Protein AF-A0A7V4AWG5-F1 (afdb_monomer_lite)

Structure (mmCIF, N/CA/C/O backbone):
data_AF-A0A7V4AWG5-F1
#
_entry.id   AF-A0A7V4AWG5-F1
#
loop_
_atom_site.group_PDB
_atom_site.id
_atom_site.type_symbol
_atom_site.label_atom_id
_atom_site.label_alt_id
_atom_site.label_comp_id
_atom_site.label_asym_id
_atom_site.label_entity_id
_atom_site.label_seq_id
_atom_site.pdbx_PDB_ins_code
_atom_site.Cartn_x
_atom_site.Cartn_y
_atom_site.Cartn_z
_atom_site.occupancy
_atom_site.B_iso_or_equiv
_atom_site.auth_seq_id
_atom_site.auth_comp_id
_atom_site.auth_asym_id
_atom_site.auth_atom_id
_atom_site.pdbx_PDB_model_num
ATOM 1 N N . MET A 1 1 ? -69.417 25.326 61.950 1.00 54.97 1 MET A N 1
ATOM 2 C CA . MET A 1 1 ? -68.193 25.391 61.123 1.00 54.97 1 MET A CA 1
ATOM 3 C C . MET A 1 1 ? -67.498 24.051 61.253 1.00 54.97 1 MET A C 1
ATOM 5 O O . MET A 1 1 ? -67.311 23.602 62.373 1.00 54.97 1 MET A O 1
ATOM 9 N N . LYS A 1 2 ? -67.298 23.348 60.137 1.00 57.34 2 LYS A N 1
ATOM 10 C CA . LYS A 1 2 ? -66.882 21.942 60.090 1.00 57.34 2 LYS A CA 1
ATOM 11 C C . LYS A 1 2 ? -65.460 21.931 59.535 1.00 57.34 2 LYS A C 1
ATOM 13 O O . LYS A 1 2 ? -65.282 22.194 58.350 1.00 57.34 2 LYS A O 1
ATOM 18 N N . GLU A 1 3 ? -64.473 21.751 60.404 1.00 62.97 3 GLU A N 1
ATOM 19 C CA . GLU A 1 3 ? -63.071 21.645 60.000 1.00 62.97 3 GLU A CA 1
ATOM 20 C C . GLU A 1 3 ? -62.876 20.328 59.247 1.00 62.97 3 GLU A C 1
ATOM 22 O O . GLU A 1 3 ? -63.249 19.252 59.722 1.00 62.97 3 GLU A O 1
ATOM 27 N N . SER A 1 4 ? -62.375 20.442 58.019 1.00 64.44 4 SER A N 1
ATOM 28 C CA . SER A 1 4 ? -62.071 19.306 57.158 1.00 64.44 4 SER A CA 1
ATOM 29 C C . SER A 1 4 ? -60.690 18.775 57.554 1.00 64.44 4 SER A C 1
ATOM 31 O O . SER A 1 4 ? -59.750 19.568 57.599 1.00 64.44 4 SER A O 1
ATOM 33 N N . PRO A 1 5 ? -60.537 17.480 57.873 1.00 68.06 5 PRO A N 1
ATOM 34 C CA . PRO A 1 5 ? -59.262 16.943 58.321 1.00 68.06 5 PRO A CA 1
ATOM 35 C C . PRO A 1 5 ? -58.276 16.898 57.152 1.00 68.06 5 PRO A C 1
ATOM 37 O O . PRO A 1 5 ? -58.484 16.178 56.171 1.00 68.06 5 PRO A O 1
ATOM 40 N N . ASP A 1 6 ? -57.193 17.665 57.275 1.00 66.88 6 ASP A N 1
ATOM 41 C CA . ASP A 1 6 ? -56.058 17.631 56.362 1.00 66.88 6 ASP A CA 1
ATOM 42 C C . ASP A 1 6 ? -55.451 16.223 56.340 1.00 66.88 6 ASP A C 1
ATOM 44 O O . ASP A 1 6 ? -54.793 15.752 57.270 1.00 66.88 6 ASP A O 1
ATOM 48 N N . SER A 1 7 ? -55.720 15.531 55.234 1.00 69.06 7 SER A N 1
ATOM 49 C CA . SER A 1 7 ? -55.214 14.207 54.894 1.00 69.06 7 SER A CA 1
ATOM 50 C C . SER A 1 7 ? -53.702 14.290 54.667 1.00 69.06 7 SER A C 1
ATOM 52 O O . SER A 1 7 ? -53.225 14.441 53.538 1.00 69.06 7 SER A O 1
ATOM 54 N N . ASN A 1 8 ? -52.947 14.154 55.752 1.00 68.00 8 ASN A N 1
ATOM 55 C CA . ASN A 1 8 ? -51.495 14.053 55.768 1.00 68.00 8 ASN A CA 1
ATOM 56 C C . ASN A 1 8 ? -51.066 12.709 55.145 1.00 68.00 8 ASN A C 1
ATOM 58 O O . ASN A 1 8 ? -50.809 11.722 55.836 1.00 68.00 8 ASN A O 1
ATOM 62 N N . ARG A 1 9 ? -51.068 12.630 53.807 1.00 72.12 9 ARG A N 1
ATOM 63 C CA . ARG A 1 9 ? -50.592 11.442 53.089 1.00 72.12 9 ARG A CA 1
ATOM 64 C C . ARG A 1 9 ? -49.069 11.394 53.194 1.00 72.12 9 ARG A C 1
ATOM 66 O O . ARG A 1 9 ? -48.417 12.361 52.789 1.00 72.12 9 ARG A O 1
ATOM 73 N N . PRO A 1 10 ? -48.479 10.291 53.683 1.00 66.69 10 PRO A N 1
ATOM 74 C CA . PRO A 1 10 ? -47.035 10.138 53.669 1.00 66.69 10 PRO A CA 1
ATOM 75 C C . PRO A 1 10 ? -46.559 10.219 52.217 1.00 66.69 10 PRO A C 1
ATOM 77 O O . PRO A 1 10 ? -46.970 9.430 51.365 1.00 66.69 10 PRO A O 1
ATOM 80 N N . ARG A 1 11 ? -45.716 11.215 51.918 1.00 70.12 11 ARG A N 1
ATOM 81 C CA . ARG A 1 11 ? -45.014 11.306 50.636 1.00 70.12 11 ARG A CA 1
ATOM 82 C C . ARG A 1 11 ? -44.128 10.072 50.542 1.00 70.12 11 ARG A C 1
ATOM 84 O O . ARG A 1 11 ? -43.103 10.009 51.219 1.00 70.12 11 ARG A O 1
ATOM 91 N N . ALA A 1 12 ? -44.547 9.092 49.747 1.00 64.56 12 ALA A N 1
ATOM 92 C CA . ALA A 1 12 ? -43.727 7.948 49.394 1.00 64.56 12 ALA A CA 1
ATOM 93 C C . ALA A 1 12 ? -42.449 8.487 48.741 1.00 64.56 12 ALA A C 1
ATOM 95 O O . ALA A 1 12 ? -42.442 8.896 47.582 1.00 64.56 12 ALA A O 1
ATOM 96 N N . ARG A 1 13 ? -41.377 8.579 49.529 1.00 66.25 13 ARG A N 1
ATOM 97 C CA . ARG A 1 13 ? -40.037 8.834 49.019 1.00 66.25 13 ARG A CA 1
ATOM 98 C C . ARG A 1 13 ? -39.662 7.579 48.244 1.00 66.25 13 ARG A C 1
ATOM 100 O O . ARG A 1 13 ? -39.287 6.583 48.851 1.00 66.25 13 ARG A O 1
ATOM 107 N N . GLY A 1 14 ? -39.872 7.607 46.929 1.00 70.44 14 GLY A N 1
ATOM 108 C CA . GLY A 1 14 ? -39.451 6.545 46.023 1.00 70.44 14 GLY A CA 1
ATOM 109 C C . GLY A 1 14 ? -37.936 6.420 46.092 1.00 70.44 14 GLY A C 1
ATOM 110 O O . GLY A 1 14 ? -37.220 7.204 45.478 1.00 70.44 14 GLY A O 1
ATOM 111 N N . GLY A 1 15 ? -37.453 5.503 46.926 1.00 77.12 15 GLY A N 1
ATOM 112 C CA . GLY A 1 15 ? -36.050 5.125 46.950 1.00 77.12 15 GLY A CA 1
ATOM 113 C C . GLY A 1 15 ? -35.713 4.368 45.672 1.00 77.12 15 GLY A C 1
ATOM 114 O O . GLY A 1 15 ? -36.517 3.565 45.200 1.00 77.12 15 GLY A O 1
ATOM 115 N N . PHE A 1 16 ? -34.526 4.628 45.128 1.00 78.56 16 PHE A N 1
ATOM 116 C CA . PHE A 1 16 ? -33.961 3.854 44.027 1.00 78.56 16 PHE A CA 1
ATOM 117 C C . PHE A 1 16 ? -33.949 2.375 44.412 1.00 78.56 16 PHE A C 1
ATOM 119 O O . PHE A 1 16 ? -33.387 1.994 45.443 1.00 78.56 16 PHE A O 1
ATOM 126 N N . THR A 1 17 ? -34.591 1.536 43.605 1.00 90.12 17 THR A N 1
ATOM 127 C CA . THR A 1 17 ? -34.551 0.094 43.849 1.00 90.12 17 THR A CA 1
ATOM 128 C C . THR A 1 17 ? -33.187 -0.439 43.414 1.00 90.12 17 THR A C 1
ATOM 130 O O . THR A 1 17 ? -32.640 -0.010 42.401 1.00 90.12 17 THR A O 1
ATOM 133 N N . ILE A 1 18 ? -32.623 -1.395 44.157 1.00 93.62 18 ILE A N 1
ATOM 134 C CA . ILE A 1 18 ? -31.348 -2.052 43.798 1.00 93.62 18 ILE A CA 1
ATOM 135 C C . ILE A 1 18 ? -31.400 -2.599 42.359 1.00 93.62 18 ILE A C 1
ATOM 137 O O . ILE A 1 18 ? -30.406 -2.566 41.641 1.00 93.62 18 ILE A O 1
ATOM 141 N N . ILE A 1 19 ? -32.581 -3.043 41.924 1.00 92.88 19 ILE A N 1
ATOM 142 C CA . ILE A 1 19 ? -32.841 -3.545 40.572 1.00 92.88 19 ILE A CA 1
ATOM 143 C C . ILE A 1 19 ? -32.551 -2.474 39.513 1.00 92.88 19 ILE A C 1
ATOM 145 O O . ILE A 1 19 ? -31.887 -2.767 38.523 1.00 92.88 19 ILE A O 1
ATOM 149 N N . GLU A 1 20 ? -32.996 -1.236 39.724 1.00 92.81 20 GLU A N 1
ATOM 150 C CA . GLU A 1 20 ? -32.754 -0.128 38.795 1.00 92.81 20 GLU A CA 1
ATOM 151 C C . GLU A 1 20 ? -31.253 0.143 38.626 1.00 92.81 20 GLU A C 1
ATOM 153 O O . GLU A 1 20 ? -30.767 0.284 37.505 1.00 92.81 20 GLU A O 1
ATOM 158 N N . LEU A 1 21 ? -30.493 0.105 39.726 1.00 94.75 21 LEU A N 1
ATOM 159 C CA . LEU A 1 21 ? -29.040 0.266 39.687 1.00 94.75 21 LEU A CA 1
ATOM 160 C C . LEU A 1 21 ? -28.358 -0.862 38.898 1.00 94.75 21 LEU A C 1
ATOM 162 O O . LEU A 1 21 ? -27.474 -0.591 38.088 1.00 94.75 21 LEU A O 1
ATOM 166 N N . VAL A 1 22 ? -28.791 -2.113 39.076 1.00 96.56 22 VAL A N 1
ATOM 167 C CA . VAL A 1 22 ? -28.256 -3.255 38.313 1.00 96.56 22 VAL A CA 1
ATOM 168 C C . VAL A 1 22 ? -28.539 -3.099 36.816 1.00 96.56 22 VAL A C 1
ATOM 170 O O . VAL A 1 22 ? -27.645 -3.336 36.004 1.00 96.56 22 VAL A O 1
ATOM 173 N N . VAL A 1 23 ? -29.742 -2.652 36.441 1.00 96.88 23 VAL A N 1
ATOM 174 C CA . VAL A 1 23 ? -30.102 -2.413 35.033 1.00 96.88 23 VAL A CA 1
ATOM 175 C C . VAL A 1 23 ? -29.237 -1.311 34.422 1.00 96.88 23 VAL A C 1
ATOM 177 O O . VAL A 1 23 ? -28.714 -1.495 33.324 1.00 96.88 23 VAL A O 1
ATOM 180 N N . VAL A 1 24 ? -29.025 -0.198 35.130 1.00 97.25 24 VAL A N 1
ATOM 181 C CA . VAL A 1 24 ? -28.174 0.905 34.650 1.00 97.25 24 VAL A CA 1
ATOM 182 C C . VAL A 1 24 ? -26.727 0.448 34.465 1.00 97.25 24 VAL A C 1
ATOM 184 O O . VAL A 1 24 ? -26.125 0.733 33.430 1.00 97.25 24 VAL A O 1
ATOM 187 N N . VAL A 1 25 ? -26.172 -0.301 35.422 1.00 97.94 25 VAL A N 1
ATOM 188 C CA . VAL A 1 25 ? -24.804 -0.835 35.321 1.00 97.94 25 VAL A CA 1
ATOM 189 C C . VAL A 1 25 ? -24.679 -1.801 34.144 1.00 97.94 25 VAL A C 1
ATOM 191 O O . VAL A 1 25 ? -23.710 -1.729 33.391 1.00 97.94 25 VAL A O 1
ATOM 194 N N . PHE A 1 26 ? -25.669 -2.671 33.940 1.00 98.38 26 PHE A N 1
ATOM 195 C CA . PHE A 1 26 ? -25.677 -3.603 32.817 1.00 98.38 26 PHE A CA 1
ATOM 196 C C . PHE A 1 26 ? -25.758 -2.880 31.465 1.00 98.38 26 PHE A C 1
ATOM 198 O O . PHE A 1 26 ? -24.992 -3.194 30.554 1.00 98.38 26 PHE A O 1
ATOM 205 N N . MET A 1 27 ? -26.621 -1.864 31.344 1.00 98.25 27 MET A N 1
ATOM 206 C CA . MET A 1 27 ? -26.692 -1.031 30.139 1.00 98.25 27 MET A CA 1
ATOM 207 C C . MET A 1 27 ? -25.375 -0.298 29.874 1.00 98.25 27 MET A C 1
ATOM 209 O O . MET A 1 27 ? -24.903 -0.279 28.738 1.00 98.25 27 MET A O 1
ATOM 213 N N . LEU A 1 28 ? -24.748 0.256 30.913 1.00 98.38 28 LEU A N 1
ATOM 214 C CA . LEU A 1 28 ? -23.455 0.925 30.792 1.00 98.38 28 LEU A CA 1
ATOM 215 C C . LEU A 1 28 ? -22.368 -0.045 30.313 1.00 98.38 28 LEU A C 1
ATOM 217 O O . LEU A 1 28 ? -21.585 0.307 29.433 1.00 98.38 28 LEU A O 1
ATOM 221 N N . LEU A 1 29 ? -22.353 -1.276 30.829 1.00 98.56 29 LEU A N 1
ATOM 222 C CA . LEU A 1 29 ? -21.399 -2.306 30.419 1.00 98.56 29 LEU A CA 1
ATOM 223 C C . LEU A 1 29 ? -21.561 -2.651 28.932 1.00 98.56 29 LEU A C 1
ATOM 225 O O . LEU A 1 29 ? -20.570 -2.668 28.202 1.00 98.56 29 LEU A O 1
ATOM 229 N N . ILE A 1 30 ? -22.797 -2.845 28.458 1.00 98.56 30 ILE A N 1
ATOM 230 C CA . ILE A 1 30 ? -23.067 -3.091 27.033 1.00 98.56 30 ILE A CA 1
ATOM 231 C C . ILE A 1 30 ? -22.539 -1.935 26.176 1.00 98.56 30 ILE A C 1
ATOM 233 O O . ILE A 1 30 ? -21.843 -2.174 25.190 1.00 98.56 30 ILE A O 1
ATOM 237 N N . ILE A 1 31 ? -22.819 -0.687 26.564 1.00 98.50 31 ILE A N 1
ATOM 238 C CA . ILE A 1 31 ? -22.359 0.495 25.824 1.00 98.50 31 ILE A CA 1
ATOM 239 C C . ILE A 1 31 ? -20.827 0.517 25.746 1.00 98.50 31 ILE A C 1
ATOM 241 O O . ILE A 1 31 ? -20.271 0.657 24.657 1.00 98.50 31 ILE A O 1
ATOM 245 N N . VAL A 1 32 ? -20.128 0.305 26.864 1.00 98.44 32 VAL A N 1
ATOM 246 C CA . VAL A 1 32 ? -18.656 0.293 26.886 1.00 98.44 32 VAL A CA 1
ATOM 247 C C . VAL A 1 32 ? -18.089 -0.805 25.984 1.00 98.44 32 VAL A C 1
ATOM 249 O O . VAL A 1 32 ? -17.172 -0.530 25.209 1.00 98.44 32 VAL A O 1
ATOM 252 N N . LEU A 1 33 ? -18.659 -2.014 26.013 1.00 97.94 33 LEU A N 1
ATOM 253 C CA . LEU A 1 33 ? -18.222 -3.108 25.139 1.00 97.94 33 LEU A CA 1
ATOM 254 C C . LEU A 1 33 ? -18.409 -2.771 23.655 1.00 97.94 33 LEU A C 1
ATOM 256 O O . LEU A 1 33 ? -17.510 -3.026 22.853 1.00 97.94 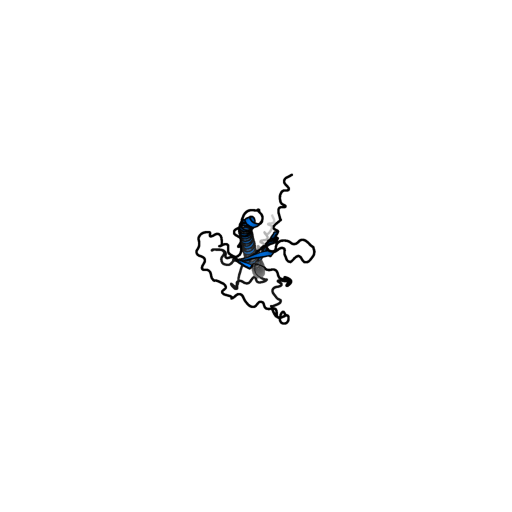33 LEU A O 1
ATOM 260 N N . THR A 1 34 ? -19.537 -2.158 23.283 1.00 98.19 34 THR A N 1
ATOM 261 C CA . THR A 1 34 ? -19.770 -1.753 21.886 1.00 98.19 34 THR A CA 1
ATOM 262 C C . THR A 1 34 ? -18.775 -0.693 21.417 1.00 98.19 34 THR A C 1
ATOM 264 O O . THR A 1 34 ? -18.251 -0.794 20.306 1.00 98.19 34 THR A O 1
ATOM 267 N N . ILE A 1 35 ? -18.451 0.283 22.273 1.00 98.12 35 ILE A N 1
ATOM 268 C CA . ILE A 1 35 ? -17.470 1.324 21.955 1.00 98.12 35 ILE A CA 1
ATOM 269 C C . ILE A 1 35 ? -16.081 0.703 21.801 1.00 98.12 35 ILE A C 1
ATOM 271 O O . ILE A 1 35 ? -15.436 0.943 20.782 1.00 98.12 35 ILE A O 1
ATOM 275 N N . MET A 1 36 ? -15.641 -0.137 22.745 1.00 97.44 36 MET A N 1
ATOM 276 C CA . MET A 1 36 ? -14.335 -0.803 22.658 1.00 97.44 36 MET A CA 1
ATOM 277 C C . MET A 1 36 ? -14.187 -1.600 21.359 1.00 97.44 36 MET A C 1
ATOM 279 O O . MET A 1 36 ? -13.218 -1.402 20.628 1.00 97.44 36 MET A O 1
ATOM 283 N N . TYR A 1 37 ? -15.193 -2.407 21.011 1.00 97.25 37 TYR A N 1
ATOM 284 C CA . TYR A 1 37 ? -15.198 -3.164 19.759 1.00 97.25 37 TYR A CA 1
ATOM 285 C C . TYR A 1 37 ? -15.099 -2.256 18.517 1.00 97.25 37 TYR A C 1
ATOM 287 O O . TYR A 1 37 ? -14.352 -2.542 17.577 1.00 97.25 37 TYR A O 1
ATOM 295 N N . SER A 1 38 ? -15.817 -1.127 18.510 1.00 96.31 38 SER A N 1
ATOM 296 C CA . SER A 1 38 ? -15.778 -0.169 17.395 1.00 96.31 38 SER A CA 1
ATOM 297 C C . SER A 1 38 ? -14.418 0.528 17.234 1.00 96.31 38 SER A C 1
ATOM 299 O O . SER A 1 38 ? -13.971 0.767 16.107 1.00 96.31 38 SER A O 1
ATOM 301 N N . VAL A 1 39 ? -13.731 0.813 18.345 1.00 97.25 39 VAL A N 1
ATOM 302 C CA . VAL A 1 39 ? -12.415 1.464 18.353 1.00 97.25 39 VAL A CA 1
ATOM 303 C C . VAL A 1 39 ? -11.344 0.522 17.815 1.00 97.25 39 VAL A C 1
ATOM 305 O O . VAL A 1 39 ? -10.580 0.922 16.940 1.00 97.25 39 VAL A O 1
ATOM 308 N N . GLU A 1 40 ? -11.318 -0.738 18.256 1.00 95.94 40 GLU A N 1
ATOM 309 C CA . GLU A 1 40 ? -10.348 -1.726 17.762 1.00 95.94 40 GLU A CA 1
ATOM 310 C C . GLU A 1 40 ? -10.436 -1.903 16.244 1.00 95.94 40 GLU A C 1
ATOM 312 O O . GLU A 1 40 ? -9.421 -1.884 15.541 1.00 95.94 40 GLU A O 1
ATOM 317 N N . ARG A 1 41 ? -11.662 -2.014 15.721 1.00 95.62 41 ARG A N 1
ATOM 318 C CA . ARG A 1 41 ? -11.898 -2.131 14.280 1.00 95.62 41 ARG A CA 1
ATOM 319 C C . ARG A 1 41 ? -11.438 -0.883 13.525 1.00 95.62 41 ARG A C 1
ATOM 321 O O . ARG A 1 41 ? -10.852 -1.003 12.448 1.00 95.62 41 ARG A O 1
ATOM 328 N N . SER A 1 42 ? -11.667 0.298 14.095 1.00 96.06 42 SER A N 1
ATOM 329 C CA . SER A 1 42 ? -11.253 1.569 13.492 1.00 96.06 42 SER A CA 1
ATOM 330 C C . SER A 1 42 ? -9.733 1.719 13.462 1.00 96.06 42 SER A C 1
ATOM 332 O O . SER A 1 42 ? -9.187 2.147 12.450 1.00 96.06 42 SER A O 1
ATOM 334 N N . LEU A 1 43 ? -9.033 1.314 14.527 1.00 96.12 43 LEU A N 1
ATOM 335 C CA . LEU A 1 43 ? -7.569 1.359 14.586 1.00 96.12 43 LEU A CA 1
ATOM 336 C C . LEU A 1 43 ? -6.926 0.425 13.557 1.00 96.12 43 LEU A C 1
ATOM 338 O O . LEU A 1 43 ? -6.001 0.840 12.862 1.00 96.12 43 LEU A O 1
ATOM 342 N N . ARG A 1 44 ? -7.444 -0.803 13.414 1.00 93.88 44 ARG A N 1
ATOM 343 C CA . ARG A 1 44 ? -6.963 -1.747 12.391 1.00 93.88 44 ARG A CA 1
ATOM 344 C C . ARG A 1 44 ? -7.149 -1.187 10.982 1.00 93.88 44 ARG A C 1
ATOM 346 O O . ARG A 1 44 ? -6.185 -1.114 10.230 1.00 93.88 44 ARG A O 1
ATOM 353 N N . THR A 1 45 ? -8.355 -0.704 10.683 1.00 95.19 45 THR A N 1
ATOM 354 C CA . THR A 1 45 ? -8.682 -0.119 9.372 1.00 95.19 45 THR A CA 1
ATOM 355 C C . THR A 1 45 ? -7.823 1.116 9.078 1.00 95.19 45 THR A C 1
ATOM 357 O O . THR A 1 45 ? -7.357 1.298 7.960 1.00 95.19 45 THR A O 1
ATOM 360 N N . SER A 1 46 ? -7.582 1.962 10.084 1.00 96.31 46 SER A N 1
ATOM 361 C CA . SER A 1 46 ? -6.755 3.165 9.940 1.00 96.31 46 SER A CA 1
ATOM 362 C C . SER A 1 46 ? -5.298 2.828 9.614 1.00 96.31 46 SER A C 1
ATOM 364 O O . SER A 1 46 ? -4.711 3.433 8.719 1.00 96.31 46 SER A O 1
ATOM 366 N N . ASN A 1 47 ? -4.720 1.833 10.294 1.00 95.06 47 ASN A N 1
ATOM 367 C CA . ASN A 1 47 ? -3.347 1.402 10.033 1.00 95.06 47 ASN A CA 1
ATOM 368 C C . ASN A 1 47 ? -3.201 0.790 8.629 1.00 95.06 47 ASN A C 1
ATOM 370 O O . ASN A 1 47 ? -2.270 1.118 7.898 1.00 95.06 47 ASN A O 1
ATOM 374 N N . GLU A 1 48 ? -4.158 -0.043 8.219 1.00 94.31 48 GLU A N 1
ATOM 375 C CA . GLU A 1 48 ? -4.194 -0.622 6.873 1.00 94.31 48 GLU A CA 1
ATOM 376 C C . GLU A 1 48 ? -4.313 0.464 5.791 1.00 94.31 48 GLU A C 1
ATOM 378 O O . GLU A 1 48 ? -3.537 0.488 4.834 1.00 94.31 48 GLU A O 1
ATOM 383 N N . LEU A 1 49 ? -5.205 1.440 5.991 1.00 95.81 49 LEU A N 1
ATOM 384 C CA . LEU A 1 49 ? -5.369 2.575 5.085 1.00 95.81 49 LEU A CA 1
ATOM 385 C C . LEU A 1 49 ? -4.095 3.429 4.997 1.00 95.81 49 LEU A C 1
ATOM 387 O O . LEU A 1 49 ? -3.708 3.859 3.908 1.00 95.81 49 LEU A O 1
ATOM 391 N N . TYR A 1 50 ? -3.414 3.656 6.121 1.00 96.31 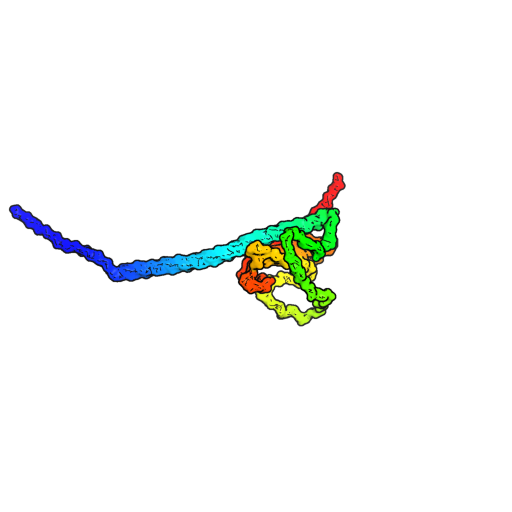50 TYR A N 1
ATOM 392 C CA . TYR A 1 50 ? -2.139 4.371 6.153 1.00 96.31 50 TYR A CA 1
ATOM 393 C C . TYR A 1 50 ? -1.057 3.648 5.334 1.00 96.31 50 TYR A C 1
ATOM 395 O O . TYR A 1 50 ? -0.369 4.278 4.524 1.00 96.31 50 TYR A O 1
ATOM 403 N N . ARG A 1 51 ? -0.937 2.322 5.485 1.00 96.12 51 ARG A N 1
ATOM 404 C CA . ARG A 1 51 ? 0.011 1.504 4.710 1.00 96.12 51 ARG A CA 1
ATOM 405 C C . ARG A 1 51 ? -0.297 1.562 3.212 1.00 96.12 51 ARG A C 1
ATOM 407 O O . ARG A 1 51 ? 0.601 1.862 2.430 1.00 96.12 51 ARG A O 1
ATOM 414 N N . MET A 1 52 ? -1.561 1.385 2.821 1.00 96.50 52 MET A N 1
ATOM 415 C CA . MET A 1 52 ? -1.997 1.434 1.417 1.00 96.50 52 MET A CA 1
ATOM 416 C C . MET A 1 52 ? -1.749 2.797 0.763 1.00 96.50 52 MET A C 1
ATOM 418 O O . MET A 1 52 ? -1.199 2.884 -0.335 1.00 96.50 52 MET A O 1
ATOM 422 N N . THR A 1 53 ? -2.119 3.886 1.439 1.00 97.38 53 THR A N 1
ATOM 423 C CA . THR A 1 53 ? -1.919 5.252 0.920 1.00 97.38 53 THR A CA 1
ATOM 424 C C . THR A 1 53 ? -0.437 5.601 0.780 1.00 97.38 53 THR A C 1
ATOM 426 O O . THR A 1 53 ? -0.034 6.182 -0.230 1.00 97.38 53 THR A O 1
ATOM 429 N N . THR A 1 54 ? 0.393 5.182 1.737 1.00 97.06 54 THR A N 1
ATOM 430 C CA . THR A 1 54 ? 1.848 5.374 1.678 1.00 97.06 54 THR A CA 1
ATOM 431 C C . THR A 1 54 ? 2.482 4.538 0.564 1.00 97.06 54 THR A C 1
ATOM 433 O O . THR A 1 54 ? 3.240 5.084 -0.237 1.00 97.06 54 THR A O 1
ATOM 436 N N . ALA A 1 55 ? 2.127 3.252 0.445 1.00 96.56 55 ALA A N 1
ATOM 437 C CA . ALA A 1 55 ? 2.585 2.387 -0.645 1.00 96.56 55 ALA A CA 1
ATOM 438 C C . ALA A 1 55 ? 2.218 2.973 -2.016 1.00 96.56 55 ALA A C 1
ATOM 440 O O . ALA A 1 55 ? 3.060 3.023 -2.910 1.00 96.56 55 ALA A O 1
ATOM 441 N N . THR A 1 56 ? 0.999 3.506 -2.153 1.00 97.06 56 THR A N 1
ATOM 442 C CA . THR A 1 56 ? 0.523 4.163 -3.381 1.00 97.06 56 THR A CA 1
ATOM 443 C C . THR A 1 56 ? 1.391 5.366 -3.746 1.00 97.06 56 THR A C 1
ATOM 445 O O . THR A 1 56 ? 1.865 5.470 -4.877 1.00 97.06 56 THR A O 1
ATOM 448 N N . PHE A 1 57 ? 1.657 6.254 -2.784 1.00 97.38 57 PHE A N 1
ATOM 449 C CA . PHE A 1 57 ? 2.501 7.429 -3.005 1.00 97.38 57 PHE A CA 1
ATOM 450 C C . PHE A 1 57 ? 3.937 7.049 -3.390 1.00 97.38 57 PHE A C 1
ATOM 452 O O . PHE A 1 57 ? 4.513 7.620 -4.319 1.00 97.38 57 PHE A O 1
ATOM 459 N N . LEU A 1 58 ? 4.518 6.067 -2.696 1.00 96.12 58 LEU A N 1
ATOM 460 C CA . LEU A 1 58 ? 5.866 5.578 -2.977 1.00 96.12 58 LEU A CA 1
ATOM 461 C C . LEU A 1 58 ? 5.951 4.921 -4.358 1.00 96.12 58 LEU A C 1
ATOM 463 O O . LEU A 1 58 ? 6.897 5.191 -5.101 1.00 96.12 58 LEU A O 1
ATOM 467 N N . ALA A 1 59 ? 4.954 4.115 -4.725 1.00 95.44 59 ALA A N 1
ATOM 468 C CA . ALA A 1 59 ? 4.878 3.479 -6.031 1.00 95.44 59 ALA A CA 1
ATOM 469 C C . ALA A 1 59 ? 4.745 4.516 -7.148 1.00 95.44 59 ALA A C 1
ATOM 471 O O . ALA A 1 59 ? 5.505 4.456 -8.111 1.00 95.44 59 ALA A O 1
ATOM 472 N N . GLN A 1 60 ? 3.872 5.517 -6.991 1.00 95.75 60 GLN A N 1
ATOM 473 C CA . GLN A 1 60 ? 3.734 6.607 -7.956 1.00 95.75 60 GLN A CA 1
ATOM 474 C C . GLN A 1 60 ? 5.049 7.377 -8.124 1.00 95.75 60 GLN A C 1
ATOM 476 O O . GLN A 1 60 ? 5.532 7.543 -9.243 1.00 95.75 60 GLN A O 1
ATOM 481 N N . ARG A 1 61 ? 5.676 7.799 -7.019 1.00 95.19 61 ARG A N 1
ATOM 482 C CA . ARG A 1 61 ? 6.958 8.514 -7.059 1.00 95.19 61 ARG A CA 1
ATOM 483 C C . ARG A 1 61 ? 8.040 7.686 -7.751 1.00 95.19 61 ARG A C 1
ATOM 485 O O . ARG A 1 61 ? 8.830 8.215 -8.533 1.00 95.19 61 ARG A O 1
ATOM 492 N N . LYS A 1 62 ? 8.096 6.383 -7.464 1.00 92.94 62 LYS A N 1
ATOM 493 C CA . LYS A 1 62 ? 9.076 5.496 -8.087 1.00 92.94 62 LYS A CA 1
ATOM 494 C C . LYS A 1 62 ? 8.779 5.280 -9.565 1.00 92.94 62 LYS A C 1
ATOM 496 O O . LYS A 1 62 ? 9.707 5.244 -10.367 1.00 92.94 62 LYS A O 1
ATOM 501 N N . MET A 1 63 ? 7.506 5.200 -9.928 1.00 92.81 63 MET A N 1
ATOM 502 C CA . MET A 1 63 ? 7.074 5.126 -11.312 1.00 92.81 63 MET A CA 1
ATOM 503 C C . MET A 1 63 ? 7.521 6.355 -12.101 1.00 92.81 63 MET A C 1
ATOM 505 O O . MET A 1 63 ? 8.076 6.205 -13.183 1.00 92.81 63 MET A O 1
ATOM 509 N N . GLU A 1 64 ? 7.363 7.557 -11.547 1.00 90.75 64 GLU A N 1
ATOM 510 C CA . GLU A 1 64 ? 7.848 8.799 -12.158 1.00 90.75 64 GLU A CA 1
ATOM 511 C C . GLU A 1 64 ? 9.376 8.793 -12.335 1.00 90.75 64 GLU A C 1
ATOM 513 O O . GLU A 1 64 ? 9.871 9.138 -13.407 1.00 90.75 64 GLU A O 1
ATOM 518 N N . GLU A 1 65 ? 10.136 8.329 -11.334 1.00 89.38 65 GLU A N 1
ATOM 519 C CA . GLU A 1 65 ? 11.598 8.175 -11.431 1.00 89.38 65 GLU A CA 1
ATOM 520 C C . GLU A 1 65 ? 11.995 7.193 -12.546 1.00 89.38 65 GLU A C 1
ATOM 522 O O . GLU A 1 65 ? 12.896 7.468 -13.345 1.00 89.38 65 GLU A O 1
ATOM 527 N N . VAL A 1 66 ? 11.327 6.040 -12.607 1.00 88.25 66 VAL A N 1
ATOM 528 C CA . VAL A 1 66 ? 11.603 4.994 -13.595 1.00 88.25 66 VAL A CA 1
ATOM 529 C C . VAL A 1 66 ? 11.198 5.448 -14.997 1.00 88.25 66 VAL A C 1
ATOM 531 O O . VAL A 1 66 ? 11.978 5.280 -15.933 1.00 88.25 66 VAL A O 1
ATOM 534 N N . MET A 1 67 ? 10.038 6.089 -15.151 1.00 85.69 67 MET A N 1
ATOM 535 C CA . MET A 1 67 ? 9.607 6.678 -16.419 1.00 85.69 67 MET A CA 1
ATOM 536 C C . MET A 1 67 ? 10.560 7.781 -16.881 1.00 85.69 67 MET A C 1
ATOM 538 O O . MET A 1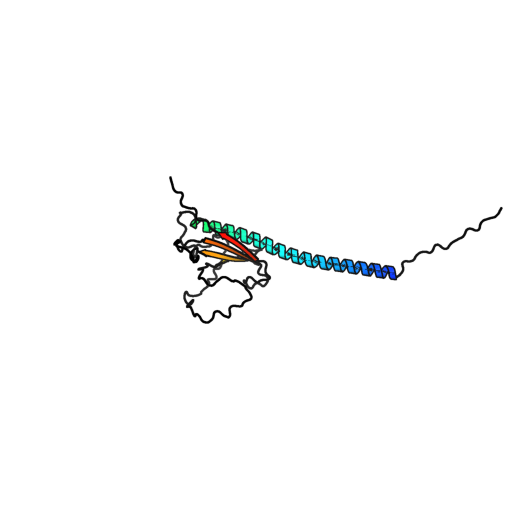 67 ? 10.907 7.823 -18.059 1.00 85.69 67 MET A O 1
ATOM 542 N N . ALA A 1 68 ? 11.040 8.642 -15.977 1.00 83.94 68 ALA A N 1
ATOM 543 C CA . ALA A 1 68 ? 12.016 9.673 -16.317 1.00 83.94 68 ALA A CA 1
ATOM 544 C C . ALA A 1 68 ? 13.312 9.059 -16.871 1.00 83.94 68 ALA A C 1
ATOM 546 O O . ALA A 1 68 ? 13.841 9.551 -17.866 1.00 83.94 68 ALA A O 1
ATOM 547 N N . ARG A 1 69 ? 13.783 7.939 -16.304 1.00 78.31 69 ARG A N 1
ATOM 548 C CA . ARG A 1 69 ? 14.931 7.186 -16.843 1.00 78.31 69 ARG A CA 1
ATOM 549 C C . ARG A 1 69 ? 14.614 6.500 -18.172 1.00 78.31 69 ARG A C 1
ATOM 551 O O . ARG A 1 69 ? 15.451 6.501 -19.069 1.00 78.31 69 ARG A O 1
ATOM 558 N N . ALA A 1 70 ? 13.412 5.944 -18.307 1.00 77.56 70 ALA A N 1
ATOM 559 C CA . ALA A 1 70 ? 12.969 5.265 -19.520 1.00 77.56 70 ALA A CA 1
ATOM 560 C C . ALA A 1 70 ? 12.686 6.232 -20.685 1.00 77.56 70 ALA A C 1
ATOM 562 O O . ALA A 1 70 ? 12.736 5.825 -21.841 1.00 77.56 70 ALA A O 1
ATOM 563 N N . SER A 1 71 ? 12.434 7.517 -20.410 1.00 71.44 71 SER A N 1
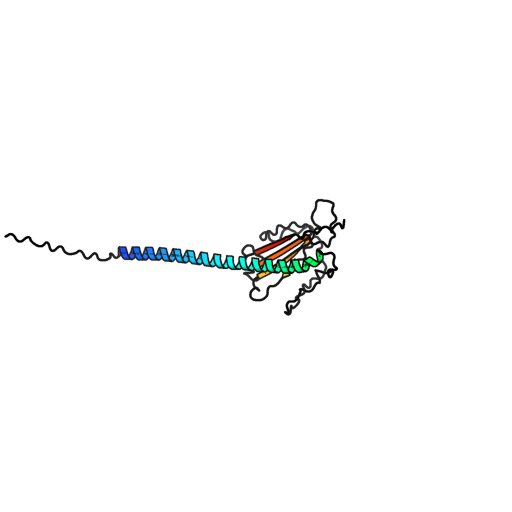ATOM 564 C CA . SER A 1 71 ? 12.136 8.535 -21.430 1.00 71.44 71 SER A CA 1
ATOM 565 C C . SER A 1 71 ? 13.249 8.723 -22.466 1.00 71.44 71 SER A C 1
ATOM 567 O O . SER A 1 71 ? 12.981 9.129 -23.599 1.00 71.44 71 SER A O 1
ATOM 569 N N . CYS A 1 72 ? 14.495 8.370 -22.128 1.00 66.25 72 CYS A N 1
ATOM 570 C CA . CYS A 1 72 ? 15.563 8.395 -23.116 1.00 66.25 72 CYS A CA 1
ATOM 571 C C . CYS A 1 72 ? 15.298 7.370 -24.240 1.00 66.25 72 CYS A C 1
ATOM 573 O O . CYS A 1 72 ? 15.678 7.627 -25.375 1.00 66.25 72 CYS A O 1
ATOM 575 N N . TYR A 1 73 ? 14.621 6.244 -23.961 1.00 62.28 73 TYR A N 1
ATOM 576 C CA . TYR A 1 73 ? 14.366 5.173 -24.938 1.00 62.28 73 TYR A CA 1
ATOM 577 C C . TYR A 1 73 ? 13.226 5.496 -25.903 1.00 62.28 73 TYR A C 1
ATOM 579 O O . TYR A 1 73 ? 13.107 4.866 -26.951 1.00 62.28 73 TYR A O 1
ATOM 587 N N . THR A 1 74 ? 12.374 6.465 -25.566 1.00 63.38 74 THR A N 1
ATOM 588 C CA . THR A 1 74 ? 11.245 6.871 -26.417 1.00 63.38 74 THR A CA 1
ATOM 589 C C . THR A 1 74 ? 11.604 8.013 -27.364 1.00 63.38 74 THR A C 1
ATOM 591 O O . THR A 1 74 ? 10.911 8.235 -28.358 1.00 63.38 74 THR A O 1
ATOM 594 N N . THR A 1 75 ? 12.693 8.730 -27.086 1.00 58.62 75 THR A N 1
ATOM 595 C CA . THR A 1 75 ? 13.175 9.844 -27.904 1.00 58.62 75 THR A CA 1
ATOM 596 C C . THR A 1 75 ? 14.395 9.360 -28.681 1.00 58.62 75 THR A C 1
ATOM 598 O O . THR A 1 75 ? 15.262 8.730 -28.097 1.00 58.62 75 THR A O 1
ATOM 601 N N . ALA A 1 76 ? 14.504 9.642 -29.981 1.00 54.00 76 ALA A N 1
ATOM 602 C CA . ALA A 1 76 ? 15.573 9.140 -30.864 1.00 54.00 76 ALA A CA 1
ATOM 603 C C . ALA A 1 76 ? 17.010 9.651 -30.548 1.00 54.00 76 ALA A C 1
ATOM 605 O O . ALA A 1 76 ? 17.855 9.732 -31.438 1.00 54.00 76 ALA A O 1
ATOM 606 N N . GLY A 1 77 ? 17.290 10.041 -29.303 1.00 56.66 77 GLY A N 1
ATOM 607 C CA . GLY A 1 77 ? 18.610 10.412 -28.811 1.00 56.66 77 GLY A CA 1
ATOM 608 C C . GLY A 1 77 ? 19.404 9.195 -28.330 1.00 56.66 77 GLY A C 1
ATOM 609 O O . GLY A 1 77 ? 18.850 8.158 -27.980 1.00 56.66 77 GLY A O 1
ATOM 610 N N . GLN A 1 78 ? 20.731 9.322 -28.304 1.00 56.50 78 GLN A N 1
ATOM 611 C CA . GLN A 1 78 ? 21.627 8.306 -27.751 1.00 56.50 78 GLN A CA 1
ATOM 612 C C . GLN A 1 78 ? 21.366 8.128 -26.243 1.00 56.50 78 GLN A C 1
ATOM 614 O O . GLN A 1 78 ? 21.927 8.856 -25.426 1.00 56.50 78 GLN A O 1
ATOM 619 N N . CYS A 1 79 ? 20.541 7.153 -25.849 1.00 57.75 79 CYS A N 1
ATOM 620 C CA . CYS A 1 79 ? 20.602 6.631 -24.484 1.00 57.75 79 CYS A CA 1
ATOM 621 C C . CYS A 1 79 ? 21.978 5.995 -24.258 1.00 57.75 79 CYS A C 1
ATOM 623 O O . CYS A 1 79 ? 22.481 5.302 -25.151 1.00 57.75 79 CYS A O 1
ATOM 625 N N . PRO A 1 80 ? 22.560 6.101 -23.053 1.00 55.97 80 PRO A N 1
ATOM 626 C CA . PRO A 1 80 ? 23.599 5.167 -22.656 1.00 55.97 80 PRO A CA 1
ATOM 627 C C . PRO A 1 80 ? 23.010 3.748 -22.726 1.00 55.97 80 PRO A C 1
ATOM 629 O O . PRO A 1 80 ? 22.100 3.398 -21.980 1.00 55.97 80 PRO A O 1
ATOM 632 N N . LEU A 1 81 ? 23.516 2.959 -23.674 1.00 48.28 81 LEU A N 1
ATOM 633 C CA . LEU A 1 81 ? 23.008 1.674 -24.184 1.00 48.28 81 LEU A CA 1
ATOM 634 C C . LEU A 1 81 ? 22.934 0.517 -23.168 1.00 48.28 81 LEU A C 1
ATOM 636 O O . LEU A 1 81 ? 22.875 -0.642 -23.548 1.00 48.28 81 LEU A O 1
ATOM 640 N N . ASN A 1 82 ? 22.947 0.789 -21.868 1.00 53.59 82 ASN A N 1
ATOM 641 C CA . ASN A 1 82 ? 22.887 -0.247 -20.851 1.00 53.59 82 ASN A CA 1
ATOM 642 C C . ASN A 1 82 ? 22.008 0.198 -19.686 1.00 53.59 82 ASN A C 1
ATOM 644 O O . ASN A 1 82 ? 22.528 0.627 -18.661 1.00 53.59 82 ASN A O 1
ATOM 648 N N . LEU A 1 83 ? 20.686 0.037 -19.790 1.00 51.50 83 LEU A N 1
ATOM 649 C CA . LEU A 1 83 ? 19.789 0.258 -18.646 1.00 51.50 83 LEU A CA 1
ATOM 650 C C . LEU A 1 83 ? 20.130 -0.680 -17.476 1.00 51.50 83 LEU A C 1
ATOM 652 O O . LEU A 1 83 ? 20.057 -0.293 -16.312 1.00 51.50 83 LEU A O 1
ATOM 656 N N . ALA A 1 84 ? 20.619 -1.882 -17.797 1.00 49.22 84 ALA A N 1
ATOM 657 C CA . ALA A 1 84 ? 21.132 -2.846 -16.828 1.00 49.22 84 ALA A CA 1
ATOM 658 C C . ALA A 1 84 ? 22.393 -2.358 -16.085 1.00 49.22 84 ALA A C 1
ATOM 660 O O . ALA A 1 84 ? 22.627 -2.772 -14.952 1.00 49.22 84 ALA A O 1
ATOM 661 N N . LYS A 1 85 ? 23.184 -1.463 -16.695 1.00 43.00 85 LYS A N 1
ATOM 662 C CA . LYS A 1 85 ? 24.484 -0.986 -16.183 1.00 43.00 85 LYS A CA 1
ATOM 663 C C . LYS A 1 85 ? 24.497 0.505 -15.838 1.00 43.00 85 LYS A C 1
ATOM 665 O O . LYS A 1 85 ? 25.501 1.000 -15.336 1.00 43.00 85 LYS A O 1
ATOM 670 N N . ALA A 1 86 ? 23.407 1.220 -16.116 1.00 45.16 86 ALA A N 1
ATOM 671 C CA . ALA A 1 86 ? 23.242 2.604 -15.724 1.00 45.16 86 ALA A CA 1
ATOM 672 C C . ALA A 1 86 ? 23.218 2.645 -14.188 1.00 45.16 86 ALA A C 1
ATOM 674 O O . ALA A 1 86 ? 22.331 2.018 -13.582 1.00 45.16 86 ALA A O 1
ATOM 675 N N . PRO A 1 87 ? 24.194 3.321 -13.550 1.00 45.22 87 PRO A N 1
ATOM 676 C CA . PRO A 1 87 ? 24.176 3.480 -12.110 1.00 45.22 87 PRO A CA 1
ATOM 677 C C . PRO A 1 87 ? 22.860 4.169 -11.730 1.00 45.22 87 PRO A C 1
ATOM 679 O O . PRO A 1 87 ? 22.370 5.014 -12.493 1.00 45.22 87 PRO A O 1
ATOM 682 N N . PRO A 1 88 ? 22.236 3.801 -10.598 1.00 47.50 88 PRO A N 1
ATOM 683 C CA . PRO A 1 88 ? 21.120 4.581 -10.085 1.00 47.50 88 PRO A CA 1
ATOM 684 C C . PRO A 1 88 ? 21.549 6.054 -10.056 1.00 47.50 88 PRO A C 1
ATOM 686 O O . PRO A 1 88 ? 22.667 6.360 -9.642 1.00 47.50 88 PRO A O 1
ATOM 689 N N . LEU A 1 89 ? 20.693 6.963 -10.540 1.00 40.53 89 LEU A N 1
ATOM 690 C CA . LEU A 1 89 ? 20.904 8.393 -10.313 1.00 40.53 89 LEU A CA 1
ATOM 691 C C . LEU A 1 89 ? 20.995 8.552 -8.798 1.00 40.53 89 LEU A C 1
ATOM 693 O O . LEU A 1 89 ? 19.983 8.375 -8.127 1.00 40.53 89 LEU A O 1
ATOM 697 N N . GLN A 1 90 ? 22.194 8.795 -8.273 1.00 36.25 90 GLN A N 1
ATOM 698 C CA . GLN A 1 90 ? 22.380 9.117 -6.869 1.00 36.25 90 GLN A CA 1
ATOM 699 C C . GLN A 1 90 ? 21.629 10.429 -6.594 1.00 36.25 90 GLN A C 1
ATOM 701 O O . GLN A 1 90 ? 22.038 11.469 -7.112 1.00 36.25 90 GLN A O 1
ATOM 706 N N . PRO A 1 91 ? 20.609 10.475 -5.723 1.00 42.00 91 PRO A N 1
ATOM 707 C CA . PRO A 1 91 ? 20.737 11.394 -4.615 1.00 42.00 91 PRO A CA 1
ATOM 708 C C . PRO A 1 91 ? 21.864 10.827 -3.744 1.00 42.00 91 PRO A C 1
ATOM 710 O O . PRO A 1 91 ? 21.851 9.637 -3.442 1.00 42.00 91 PRO A O 1
ATOM 713 N N . TYR A 1 92 ? 22.877 11.638 -3.438 1.00 42.91 92 TYR A N 1
ATOM 714 C CA . TYR A 1 92 ? 23.914 11.346 -2.443 1.00 42.91 92 TYR A CA 1
ATOM 715 C C . TYR A 1 92 ? 23.378 10.412 -1.355 1.00 42.91 92 TYR A C 1
ATOM 717 O O . TYR A 1 92 ? 22.544 10.882 -0.605 1.00 42.91 92 TYR A O 1
ATOM 725 N N . TYR A 1 93 ? 23.770 9.132 -1.351 1.00 40.31 93 TYR A N 1
ATOM 726 C CA . TYR A 1 93 ? 23.997 8.255 -0.197 1.00 40.31 93 TYR A CA 1
ATOM 727 C C . TYR A 1 93 ? 24.617 6.934 -0.684 1.00 40.31 93 TYR A C 1
ATOM 729 O O . TYR A 1 93 ? 24.301 6.410 -1.752 1.00 40.31 93 TYR A O 1
ATOM 737 N N . ASP A 1 94 ? 25.573 6.480 0.114 1.00 36.97 94 ASP A N 1
ATOM 738 C CA . ASP A 1 94 ? 26.515 5.384 -0.089 1.00 36.97 94 ASP A CA 1
ATOM 739 C C . ASP A 1 94 ? 25.796 4.023 -0.135 1.00 36.97 94 ASP A C 1
ATOM 741 O O . ASP A 1 94 ? 25.342 3.504 0.885 1.00 36.97 94 ASP A O 1
ATOM 745 N N . PHE A 1 95 ? 25.649 3.468 -1.340 1.00 39.16 95 PHE A N 1
ATOM 746 C CA . PHE A 1 95 ? 25.080 2.142 -1.566 1.00 39.16 95 PHE A CA 1
ATOM 747 C C . PHE A 1 95 ? 26.216 1.119 -1.484 1.00 39.16 95 PHE A C 1
ATOM 749 O O . PHE A 1 95 ? 27.051 1.032 -2.387 1.00 39.16 95 PHE A O 1
ATOM 756 N N . LYS A 1 96 ? 26.258 0.322 -0.411 1.00 30.41 96 LYS A N 1
ATOM 757 C CA . LYS A 1 96 ? 27.063 -0.904 -0.401 1.00 30.41 96 LYS A CA 1
ATOM 758 C C . LYS A 1 96 ? 26.435 -1.880 -1.389 1.00 30.41 96 LYS A C 1
ATOM 760 O O . LYS A 1 96 ? 25.421 -2.499 -1.092 1.00 30.41 96 LYS A O 1
ATOM 765 N N . GLU A 1 97 ? 27.048 -2.010 -2.559 1.00 34.06 97 GLU A N 1
ATOM 766 C CA . GLU A 1 97 ? 26.725 -3.032 -3.551 1.00 34.06 97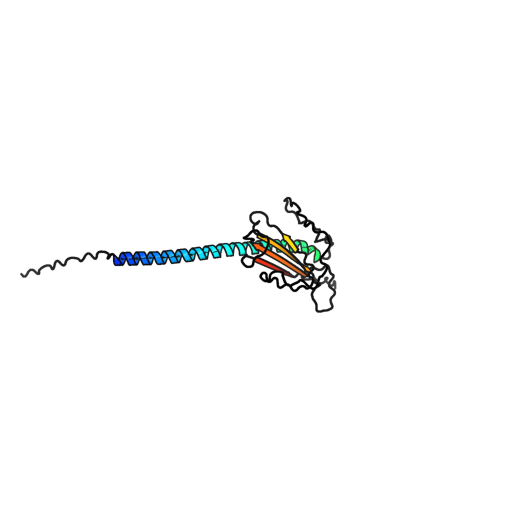 GLU A CA 1
ATOM 767 C C . GLU A 1 97 ? 26.871 -4.434 -2.931 1.00 34.06 97 GLU A C 1
ATOM 769 O O . GLU A 1 97 ? 27.963 -4.998 -2.855 1.00 34.06 97 GLU A O 1
ATOM 774 N N . SER A 1 98 ? 25.764 -5.035 -2.496 1.00 31.00 98 SER A N 1
ATOM 775 C CA . SER A 1 98 ? 25.660 -6.485 -2.368 1.00 31.00 98 SER A CA 1
ATOM 776 C C . SER A 1 98 ? 25.395 -7.051 -3.761 1.00 31.00 98 SER A C 1
ATOM 778 O O . SER A 1 98 ? 24.264 -7.242 -4.200 1.00 31.00 98 SER A O 1
ATOM 780 N N . PHE A 1 99 ? 26.479 -7.286 -4.499 1.00 31.69 99 PHE A N 1
ATOM 781 C CA . PHE A 1 99 ? 26.443 -8.080 -5.719 1.00 31.69 99 PHE A CA 1
ATOM 782 C C . PHE A 1 99 ? 25.729 -9.409 -5.441 1.00 31.69 99 PHE A C 1
ATOM 784 O O . PHE A 1 99 ? 26.182 -10.200 -4.612 1.00 31.69 99 PHE A O 1
ATOM 791 N N . CYS A 1 100 ? 24.663 -9.700 -6.188 1.00 30.41 100 CYS A N 1
ATOM 792 C CA . CYS A 1 100 ? 24.268 -11.079 -6.439 1.00 30.41 100 CYS A CA 1
ATOM 793 C C . CYS A 1 100 ? 25.415 -11.747 -7.210 1.00 30.41 100 CYS A C 1
ATOM 795 O O . CYS A 1 100 ? 25.482 -11.702 -8.436 1.00 30.41 100 CYS A O 1
ATOM 797 N N . SER A 1 101 ? 26.359 -12.340 -6.486 1.00 29.58 101 SER A N 1
ATOM 798 C CA . SER A 1 101 ? 27.362 -13.250 -7.022 1.00 29.58 101 SER A CA 1
ATOM 799 C C . SER A 1 101 ? 26.689 -14.586 -7.332 1.00 29.58 101 SER A C 1
ATOM 801 O O . SER A 1 101 ? 26.787 -15.548 -6.578 1.00 29.58 101 SER A O 1
ATOM 803 N N . HIS A 1 102 ? 25.950 -14.653 -8.436 1.00 33.72 102 HIS A N 1
ATOM 804 C CA . HIS A 1 102 ? 25.659 -15.927 -9.091 1.00 33.72 102 HIS A CA 1
ATOM 805 C C . HIS A 1 102 ? 26.382 -15.936 -10.442 1.00 33.72 102 HIS A C 1
ATOM 807 O O . HIS A 1 102 ? 26.231 -14.989 -11.217 1.00 33.72 102 HIS A O 1
ATOM 813 N N . PRO A 1 103 ? 27.222 -16.949 -10.723 1.00 30.64 103 PRO A N 1
ATOM 814 C CA . PRO A 1 103 ? 27.886 -17.059 -12.012 1.00 30.64 103 PRO A CA 1
ATOM 815 C C . PRO A 1 103 ? 26.846 -17.275 -13.127 1.00 30.64 103 PRO A C 1
ATOM 817 O O . PRO A 1 103 ? 25.824 -17.924 -12.897 1.00 30.64 103 PRO A O 1
ATOM 820 N N . PRO A 1 104 ? 27.092 -16.763 -14.346 1.00 38.62 104 PRO A N 1
ATOM 821 C CA . PRO A 1 104 ? 26.212 -16.975 -15.485 1.00 38.62 104 PRO A CA 1
ATOM 822 C C . PRO A 1 104 ? 26.331 -18.433 -15.939 1.00 38.62 104 PRO A C 1
ATOM 824 O O . PRO A 1 104 ? 27.244 -18.808 -16.670 1.00 38.62 104 PRO A O 1
ATOM 827 N N . GLY A 1 105 ? 25.419 -19.276 -15.470 1.00 37.44 105 GLY A N 1
ATOM 828 C CA . GLY A 1 105 ? 25.319 -20.662 -15.903 1.00 37.44 105 GLY A CA 1
ATOM 829 C C . GLY A 1 105 ? 24.307 -21.420 -15.059 1.00 37.44 105 GLY A C 1
ATOM 830 O O . GLY A 1 105 ? 24.398 -21.390 -13.840 1.00 37.44 105 GLY A O 1
ATOM 831 N N . TYR A 1 106 ? 23.391 -22.120 -15.730 1.00 35.47 106 TYR A N 1
ATOM 832 C CA . TYR A 1 106 ? 22.336 -22.994 -15.192 1.00 35.47 106 TYR A CA 1
ATOM 833 C C . TYR A 1 106 ? 20.946 -22.380 -14.967 1.00 35.47 106 TYR A C 1
ATOM 835 O O . TYR A 1 106 ? 20.341 -22.533 -13.915 1.00 35.47 106 TYR A O 1
ATOM 843 N N . CYS A 1 107 ? 20.357 -21.867 -16.048 1.00 37.28 107 CYS A N 1
ATOM 844 C CA . CYS A 1 107 ? 18.960 -22.192 -16.366 1.00 37.28 107 CYS A CA 1
ATOM 845 C C . CYS A 1 107 ? 18.955 -23.169 -17.552 1.00 37.28 107 CYS A C 1
ATOM 847 O O . CYS A 1 107 ? 18.504 -22.845 -18.647 1.00 37.28 107 CYS A O 1
ATOM 849 N N . ALA A 1 108 ? 19.554 -24.349 -17.367 1.00 35.56 108 ALA A N 1
ATOM 850 C CA . ALA A 1 108 ? 19.385 -25.447 -18.309 1.00 35.56 108 ALA A CA 1
ATOM 851 C C . ALA A 1 108 ? 18.051 -26.125 -17.991 1.00 35.56 108 ALA A C 1
ATOM 853 O O . ALA A 1 108 ? 17.841 -26.628 -16.887 1.00 35.56 108 ALA A O 1
ATOM 854 N N . ALA A 1 109 ? 17.150 -26.091 -18.966 1.00 44.66 109 ALA A N 1
ATOM 855 C CA . ALA A 1 109 ? 15.864 -26.753 -18.931 1.00 44.66 109 ALA A CA 1
ATOM 856 C C . ALA A 1 109 ? 16.001 -28.224 -18.504 1.00 44.66 109 ALA A C 1
ATOM 858 O O . ALA A 1 109 ? 16.659 -29.020 -19.172 1.00 44.66 109 ALA A O 1
ATOM 859 N N . SER A 1 110 ? 15.310 -28.600 -17.431 1.00 35.38 110 SER A N 1
ATOM 860 C CA . SER A 1 110 ? 14.828 -29.966 -17.260 1.00 35.38 110 SER A CA 1
ATOM 861 C C . SER A 1 110 ? 13.303 -29.902 -17.208 1.00 35.38 110 SER A C 1
ATOM 863 O O . SER A 1 110 ? 12.705 -29.384 -16.268 1.00 35.38 110 SER A O 1
ATOM 865 N N . TYR A 1 111 ? 12.668 -30.383 -18.276 1.00 42.25 111 TYR A N 1
ATOM 866 C CA . TYR A 1 111 ? 11.215 -30.428 -18.490 1.00 42.25 111 TYR A CA 1
ATOM 867 C C . TYR A 1 111 ? 10.501 -31.445 -17.567 1.00 42.25 111 TYR A C 1
ATOM 869 O O . TYR A 1 111 ? 9.594 -32.149 -17.996 1.00 42.25 111 TYR A O 1
ATOM 877 N N . GLY A 1 112 ? 10.923 -31.577 -16.305 1.00 36.88 112 GLY A N 1
ATOM 878 C CA . GLY A 1 112 ? 10.474 -32.666 -15.428 1.00 36.88 112 GLY A CA 1
ATOM 879 C C . GLY A 1 112 ? 10.243 -32.325 -13.957 1.00 36.88 112 GLY A C 1
ATOM 880 O O . GLY A 1 112 ? 9.879 -33.225 -13.209 1.00 36.88 112 GLY A O 1
ATOM 881 N N . ALA A 1 113 ? 10.427 -31.076 -13.514 1.00 37.34 113 ALA A N 1
ATOM 882 C CA . ALA A 1 113 ? 10.327 -30.738 -12.086 1.00 37.34 113 ALA A CA 1
ATOM 883 C C . ALA A 1 113 ? 9.637 -29.389 -11.785 1.00 37.34 113 ALA A C 1
ATOM 885 O O . ALA A 1 113 ? 9.994 -28.707 -10.831 1.00 37.34 113 ALA A O 1
ATOM 886 N N . MET A 1 114 ? 8.620 -29.003 -12.563 1.00 40.84 114 MET A N 1
ATOM 887 C CA . MET A 1 114 ? 7.798 -27.801 -12.312 1.00 40.84 114 MET A CA 1
ATOM 888 C C . MET A 1 114 ? 6.519 -28.103 -11.505 1.00 40.84 114 MET A C 1
ATOM 890 O O . MET A 1 114 ? 5.442 -27.635 -11.854 1.00 40.84 114 MET A O 1
ATOM 894 N N . ALA A 1 115 ? 6.607 -28.906 -10.441 1.00 40.16 115 ALA A N 1
ATOM 895 C CA . ALA A 1 115 ? 5.434 -29.269 -9.628 1.00 40.16 115 ALA A CA 1
ATOM 896 C C . ALA A 1 115 ? 5.549 -28.915 -8.133 1.00 40.16 115 ALA A C 1
ATOM 898 O O . ALA A 1 115 ? 4.711 -29.345 -7.348 1.00 40.16 115 ALA A O 1
ATOM 899 N N . ALA A 1 116 ? 6.560 -28.145 -7.713 1.00 35.75 116 ALA A N 1
ATOM 900 C CA . ALA A 1 116 ? 6.748 -27.830 -6.291 1.00 35.75 116 ALA A CA 1
ATOM 901 C C . ALA A 1 116 ? 7.276 -26.410 -6.005 1.00 35.75 116 ALA A C 1
ATOM 903 O O . ALA A 1 116 ? 7.978 -26.202 -5.018 1.00 35.75 116 ALA A O 1
ATOM 904 N N . CYS A 1 117 ? 6.921 -25.418 -6.830 1.00 36.00 117 CYS A N 1
ATOM 905 C CA . CYS A 1 117 ? 6.880 -24.031 -6.359 1.00 36.00 117 CYS A CA 1
ATOM 906 C C . CYS A 1 117 ? 5.464 -23.766 -5.841 1.00 36.00 117 CYS A C 1
ATOM 908 O O . CYS A 1 117 ? 4.485 -23.916 -6.565 1.00 36.00 117 CYS A O 1
ATOM 910 N N . ASN A 1 118 ? 5.411 -23.488 -4.544 1.00 35.41 118 ASN A N 1
ATOM 911 C CA . ASN A 1 118 ? 4.255 -23.448 -3.664 1.00 35.41 118 ASN A CA 1
ATOM 912 C C . ASN A 1 118 ? 3.070 -22.642 -4.230 1.00 35.41 118 ASN A C 1
ATOM 914 O O . ASN A 1 118 ? 3.230 -21.497 -4.647 1.00 35.41 118 ASN A O 1
ATOM 918 N N . ALA A 1 119 ? 1.886 -23.250 -4.203 1.00 34.88 119 ALA A N 1
ATOM 919 C CA . ALA A 1 119 ? 0.658 -22.802 -4.858 1.00 34.88 119 ALA A CA 1
ATOM 920 C C . ALA A 1 119 ? -0.114 -21.685 -4.119 1.00 34.88 119 ALA A C 1
ATOM 922 O O . ALA A 1 119 ? -1.253 -21.407 -4.481 1.00 34.88 119 ALA A O 1
ATOM 923 N N . ASP A 1 120 ? 0.495 -21.018 -3.134 1.00 33.47 120 ASP A N 1
ATOM 924 C CA . ASP A 1 120 ? -0.188 -20.012 -2.297 1.00 33.47 120 ASP A CA 1
ATOM 925 C C . ASP A 1 120 ? 0.216 -18.557 -2.597 1.00 33.47 120 ASP A C 1
ATOM 927 O O . ASP A 1 120 ? -0.329 -17.620 -2.022 1.00 33.47 120 ASP A O 1
ATOM 931 N N . CYS A 1 121 ? 1.112 -18.336 -3.561 1.00 38.31 121 CYS A N 1
ATOM 932 C CA . CYS A 1 121 ? 1.263 -17.043 -4.224 1.00 38.31 121 CYS A CA 1
ATOM 933 C C . CYS A 1 121 ? 0.892 -17.245 -5.686 1.00 38.31 121 CYS A C 1
ATOM 935 O O . CYS A 1 121 ? 1.733 -17.631 -6.497 1.00 38.31 121 CYS A O 1
ATOM 937 N N . ALA A 1 122 ? -0.375 -17.010 -6.025 1.00 33.34 122 ALA A N 1
ATOM 938 C CA . ALA A 1 122 ? -0.839 -16.934 -7.402 1.00 33.34 122 ALA A CA 1
ATOM 939 C C . ALA A 1 122 ? -0.224 -15.709 -8.108 1.00 33.34 122 ALA A C 1
ATOM 941 O O . ALA A 1 122 ? -0.902 -14.755 -8.474 1.00 33.34 122 ALA A O 1
ATOM 942 N N . CYS A 1 123 ? 1.082 -15.759 -8.349 1.00 36.53 123 CYS A N 1
ATOM 943 C CA . CYS A 1 123 ? 1.663 -15.239 -9.568 1.00 36.53 123 CYS A CA 1
ATOM 944 C C . CYS A 1 123 ? 1.349 -16.272 -10.659 1.00 36.53 123 CYS A C 1
ATOM 946 O O . CYS A 1 123 ? 2.226 -17.017 -11.091 1.00 36.53 123 CYS A O 1
ATOM 948 N N . GLU A 1 124 ? 0.086 -16.345 -11.097 1.00 36.06 124 GLU A N 1
ATOM 949 C CA . GLU A 1 124 ? -0.239 -16.893 -12.417 1.00 36.06 124 GLU A CA 1
ATOM 950 C C . GLU A 1 124 ? 0.364 -15.945 -13.461 1.00 36.06 124 GLU A C 1
ATOM 952 O O . GLU A 1 124 ? -0.299 -15.101 -14.061 1.00 36.06 124 GLU A O 1
ATOM 957 N N . TRP A 1 125 ? 1.674 -16.050 -13.651 1.00 44.84 125 TRP A N 1
ATOM 958 C CA . TRP A 1 125 ? 2.351 -15.501 -14.807 1.00 44.84 125 TRP A CA 1
ATOM 959 C C . TRP A 1 125 ? 2.875 -16.671 -15.614 1.00 44.84 125 TRP A C 1
ATOM 961 O O . TRP A 1 125 ? 3.856 -17.324 -15.264 1.00 44.84 125 TRP A O 1
ATOM 971 N N . ASN A 1 126 ? 2.114 -16.974 -16.667 1.00 41.44 126 ASN A N 1
ATOM 972 C CA . ASN A 1 126 ? 2.408 -18.009 -17.640 1.00 41.44 126 ASN A CA 1
ATOM 973 C C . ASN A 1 126 ? 3.883 -17.961 -18.042 1.00 41.44 126 ASN A C 1
ATOM 975 O O . ASN A 1 126 ? 4.411 -16.910 -18.402 1.00 41.44 126 ASN A O 1
ATOM 979 N N . ALA A 1 127 ? 4.512 -19.133 -17.998 1.00 37.50 127 ALA A N 1
ATOM 980 C CA . ALA A 1 127 ? 5.918 -19.411 -18.262 1.00 37.50 127 ALA A CA 1
ATOM 981 C C . ALA A 1 127 ? 6.332 -19.209 -19.738 1.00 37.50 127 ALA A C 1
ATOM 983 O O . ALA A 1 127 ? 6.987 -20.058 -20.339 1.00 37.50 127 ALA A O 1
ATOM 984 N N . GLY A 1 128 ? 5.953 -18.084 -20.339 1.00 38.25 128 GLY A N 1
ATOM 985 C CA . GLY A 1 128 ? 6.434 -17.622 -21.633 1.00 38.25 128 GLY A CA 1
ATOM 986 C C . GLY A 1 128 ? 7.526 -16.582 -21.437 1.00 38.25 128 GLY A C 1
ATOM 987 O O . GLY A 1 128 ? 7.236 -15.401 -21.526 1.00 38.25 128 GLY A O 1
ATOM 988 N N . ALA A 1 129 ? 8.738 -17.037 -21.103 1.00 41.38 129 ALA A N 1
ATOM 989 C CA . ALA A 1 129 ? 10.032 -16.362 -21.276 1.00 41.38 129 ALA A CA 1
ATOM 990 C C . ALA A 1 129 ? 10.043 -14.817 -21.345 1.00 41.38 129 ALA A C 1
ATOM 992 O O . ALA A 1 129 ? 10.661 -14.242 -22.236 1.00 41.38 129 ALA A O 1
ATOM 993 N N . CYS A 1 130 ? 9.419 -14.119 -20.400 1.00 38.72 130 CYS A N 1
ATOM 994 C CA . CYS A 1 130 ? 9.695 -12.704 -20.216 1.00 38.72 130 CYS A CA 1
ATOM 995 C C . CYS A 1 130 ? 11.107 -12.599 -19.639 1.00 38.72 130 CYS A C 1
ATOM 997 O O . CYS A 1 130 ? 11.359 -13.053 -18.518 1.00 38.72 130 CYS A O 1
ATOM 999 N N . THR A 1 131 ? 12.036 -12.010 -20.390 1.00 47.19 131 THR A N 1
ATOM 1000 C CA . THR A 1 131 ? 13.313 -11.519 -19.861 1.00 47.19 131 THR A CA 1
ATOM 1001 C C . THR A 1 131 ? 13.041 -10.314 -18.964 1.00 47.19 131 THR A C 1
ATOM 1003 O O . THR A 1 131 ? 13.414 -9.184 -19.256 1.00 47.19 131 THR A O 1
ATOM 1006 N N . ASN A 1 132 ? 12.319 -10.552 -17.869 1.00 54.59 132 ASN A N 1
ATOM 1007 C CA . ASN A 1 132 ? 11.987 -9.535 -16.894 1.00 54.59 132 ASN A CA 1
ATOM 1008 C C . ASN A 1 132 ? 13.273 -9.140 -16.190 1.00 54.59 132 ASN A C 1
ATOM 1010 O O . ASN A 1 132 ? 13.831 -9.902 -15.397 1.00 54.59 132 ASN A O 1
ATOM 1014 N N . TYR A 1 133 ? 13.733 -7.930 -16.469 1.00 62.69 133 TYR A N 1
ATOM 1015 C CA . TYR A 1 133 ? 14.710 -7.289 -15.614 1.00 62.69 133 TYR A CA 1
ATOM 1016 C C . TYR A 1 133 ? 13.992 -6.904 -14.322 1.00 62.69 133 TYR A C 1
ATOM 1018 O O . TYR A 1 133 ? 13.357 -5.857 -14.248 1.00 62.69 133 TYR A O 1
ATOM 1026 N N . ASP A 1 134 ? 14.050 -7.789 -13.332 1.00 73.75 134 ASP A N 1
ATOM 1027 C CA . ASP A 1 134 ? 13.590 -7.507 -11.978 1.00 73.75 134 ASP A CA 1
ATOM 1028 C C . ASP A 1 134 ? 14.702 -6.773 -11.227 1.00 73.75 134 ASP A C 1
ATOM 1030 O O . ASP A 1 134 ? 15.820 -7.278 -11.074 1.00 73.75 134 ASP A O 1
ATOM 1034 N N . ARG A 1 135 ? 14.413 -5.545 -10.796 1.00 80.62 135 ARG A N 1
ATOM 1035 C CA . ARG A 1 135 ? 15.328 -4.763 -9.965 1.00 80.62 135 ARG A CA 1
ATOM 1036 C C . ARG A 1 135 ? 14.628 -4.392 -8.665 1.00 80.62 135 ARG A C 1
ATOM 1038 O O . ARG A 1 135 ? 13.660 -3.629 -8.671 1.00 80.62 135 ARG A O 1
ATOM 1045 N N . ALA A 1 136 ? 15.188 -4.871 -7.557 1.00 87.06 136 ALA A N 1
ATOM 1046 C CA . ALA A 1 136 ? 14.821 -4.410 -6.229 1.00 87.06 136 ALA A CA 1
ATOM 1047 C C . ALA A 1 136 ? 15.135 -2.912 -6.079 1.00 87.06 136 ALA A C 1
ATOM 1049 O O . ALA A 1 136 ? 16.164 -2.414 -6.546 1.00 87.06 136 ALA A O 1
ATOM 1050 N N . CYS A 1 137 ? 14.230 -2.194 -5.428 1.00 89.31 137 CYS A N 1
ATOM 1051 C CA . CYS A 1 137 ? 14.400 -0.809 -5.021 1.00 89.31 137 CYS A CA 1
ATOM 1052 C C . CYS A 1 137 ? 14.235 -0.712 -3.510 1.00 89.31 137 CYS A C 1
ATOM 1054 O O . CYS A 1 137 ? 13.387 -1.376 -2.919 1.00 89.31 137 CYS A O 1
ATOM 1056 N N . GLU A 1 138 ? 15.031 0.155 -2.902 1.00 90.75 138 GLU A N 1
ATOM 1057 C CA . GLU A 1 138 ? 14.959 0.450 -1.477 1.00 90.75 138 GLU A CA 1
ATOM 1058 C C . GLU A 1 138 ? 14.455 1.877 -1.285 1.00 90.75 138 GLU A C 1
ATOM 1060 O O . GLU A 1 138 ? 14.762 2.775 -2.082 1.00 90.75 138 GLU A O 1
ATOM 1065 N N . PHE A 1 139 ? 13.669 2.083 -0.232 1.00 92.75 139 PHE A N 1
ATOM 1066 C CA . PHE A 1 139 ? 13.272 3.412 0.206 1.00 92.75 139 PHE A CA 1
ATOM 1067 C C . PHE A 1 139 ? 14.089 3.814 1.437 1.00 92.75 139 PHE A C 1
ATOM 1069 O O . PHE A 1 139 ? 14.327 2.979 2.309 1.00 92.75 139 PHE A O 1
ATOM 1076 N N . PRO A 1 140 ? 14.517 5.084 1.532 1.00 93.25 140 PRO A N 1
ATOM 1077 C CA . PRO A 1 140 ? 15.229 5.565 2.707 1.00 93.25 140 PRO A CA 1
ATOM 1078 C C . PRO A 1 140 ? 14.288 5.679 3.911 1.00 93.25 140 PRO A C 1
ATOM 1080 O O . PRO A 1 140 ? 13.063 5.747 3.757 1.00 93.25 140 PRO A O 1
ATOM 1083 N N . ALA A 1 141 ? 14.867 5.801 5.107 1.00 92.88 141 ALA A N 1
ATOM 1084 C CA . ALA A 1 141 ? 14.134 6.175 6.311 1.00 92.88 141 ALA A CA 1
ATOM 1085 C C . ALA A 1 141 ? 13.202 7.386 6.057 1.00 92.88 141 ALA A C 1
ATOM 1087 O O . ALA A 1 141 ? 13.610 8.352 5.401 1.00 92.88 141 ALA A O 1
ATOM 1088 N N . PRO A 1 142 ? 11.957 7.366 6.569 1.00 95.25 142 PRO A N 1
ATOM 1089 C CA . PRO A 1 142 ? 11.370 6.366 7.472 1.00 95.25 142 PRO A CA 1
ATOM 1090 C C . PRO A 1 142 ? 10.676 5.178 6.767 1.00 95.25 142 PRO A C 1
ATOM 1092 O O . PRO A 1 142 ? 9.928 4.448 7.408 1.00 95.25 142 PRO A O 1
ATOM 1095 N N . PHE A 1 143 ? 10.879 4.977 5.463 1.00 96.62 143 PHE A N 1
ATOM 1096 C CA . PHE A 1 143 ? 10.105 4.029 4.648 1.00 96.62 143 PHE A CA 1
ATOM 1097 C C . PHE A 1 143 ? 10.795 2.675 4.422 1.00 96.62 143 PHE A C 1
ATOM 1099 O O . PHE A 1 143 ? 10.420 1.950 3.509 1.00 96.62 143 PHE A O 1
ATOM 1106 N N . GLU A 1 144 ? 11.779 2.306 5.242 1.00 95.25 144 GLU A N 1
ATOM 1107 C CA . GLU A 1 144 ? 12.575 1.070 5.086 1.00 95.25 144 GLU A CA 1
ATOM 1108 C C . GLU A 1 144 ? 11.739 -0.223 5.168 1.00 95.25 144 GLU A C 1
ATOM 1110 O O . GLU A 1 144 ? 12.141 -1.272 4.658 1.00 95.25 144 GLU A O 1
ATOM 1115 N N . GLN A 1 145 ? 10.564 -0.135 5.802 1.00 95.56 145 GLN A N 1
ATOM 1116 C CA . GLN A 1 145 ? 9.566 -1.208 5.886 1.00 95.56 145 GLN A CA 1
ATOM 1117 C C . GLN A 1 145 ? 8.822 -1.435 4.563 1.00 95.56 145 GLN A C 1
ATOM 1119 O O . GLN A 1 145 ? 8.225 -2.487 4.364 1.00 95.56 145 GLN A O 1
ATOM 1124 N N . PHE A 1 146 ? 8.851 -0.468 3.645 1.00 96.88 146 PHE A N 1
ATOM 1125 C CA . PHE A 1 146 ? 8.307 -0.650 2.308 1.00 96.88 146 PHE A CA 1
ATOM 1126 C C . PHE A 1 146 ? 9.377 -1.247 1.400 1.00 96.88 146 PHE A C 1
ATOM 1128 O O . PHE A 1 146 ? 10.515 -0.774 1.342 1.00 96.88 146 PHE A O 1
ATOM 1135 N N . LYS A 1 147 ? 8.997 -2.275 0.652 1.00 95.69 147 LYS A N 1
ATOM 1136 C CA . LYS A 1 147 ? 9.834 -2.917 -0.360 1.00 95.69 147 LYS A CA 1
ATOM 1137 C C . LYS A 1 147 ? 9.308 -2.582 -1.738 1.00 95.69 147 LYS A C 1
ATOM 1139 O O . LYS A 1 147 ? 8.144 -2.225 -1.911 1.00 95.69 147 LYS A O 1
ATOM 1144 N N . CYS A 1 148 ? 10.192 -2.643 -2.721 1.00 95.19 148 CYS A N 1
ATOM 1145 C CA . CYS A 1 148 ? 9.884 -2.222 -4.072 1.00 95.19 148 CYS A CA 1
ATOM 1146 C C . CYS A 1 148 ? 10.557 -3.139 -5.090 1.00 95.19 148 CYS A C 1
ATOM 1148 O O . CYS A 1 148 ? 11.718 -3.523 -4.929 1.00 95.19 148 CYS A O 1
ATOM 1150 N N . ARG A 1 149 ? 9.826 -3.466 -6.157 1.00 92.38 149 ARG A N 1
ATOM 1151 C CA . ARG A 1 149 ? 10.342 -4.142 -7.353 1.00 92.38 149 ARG A CA 1
ATOM 1152 C C . ARG A 1 149 ? 9.874 -3.418 -8.601 1.00 92.38 149 ARG A C 1
ATOM 1154 O O . ARG A 1 149 ? 8.728 -2.973 -8.681 1.00 92.38 149 ARG A O 1
ATOM 1161 N N . VAL A 1 150 ? 10.770 -3.318 -9.574 1.00 90.56 150 VAL A N 1
ATOM 1162 C CA . VAL A 1 150 ? 10.478 -2.783 -10.905 1.00 90.56 150 VAL A CA 1
ATOM 1163 C C . VAL A 1 150 ? 10.615 -3.910 -11.912 1.00 90.56 150 VAL A C 1
ATOM 1165 O O . VAL A 1 150 ? 11.664 -4.549 -11.957 1.00 90.56 150 VAL A O 1
ATOM 1168 N N . TYR A 1 151 ? 9.589 -4.107 -12.735 1.00 86.56 151 TYR A N 1
ATOM 1169 C CA . TYR A 1 151 ? 9.605 -5.045 -13.848 1.00 86.56 151 TYR A CA 1
ATOM 1170 C C . TYR A 1 151 ? 9.551 -4.271 -15.162 1.00 86.56 151 TYR A C 1
ATOM 1172 O O . TYR A 1 151 ? 8.678 -3.425 -15.366 1.00 86.56 151 TYR A O 1
ATOM 1180 N N . TYR A 1 152 ? 10.487 -4.578 -16.054 1.00 83.12 152 TYR A N 1
ATOM 1181 C CA . TYR A 1 152 ? 10.480 -4.098 -17.431 1.00 83.12 152 TYR A CA 1
ATOM 1182 C C . TYR A 1 152 ? 9.997 -5.228 -18.325 1.00 83.12 152 TYR A C 1
ATOM 1184 O O . TYR A 1 152 ? 10.646 -6.268 -18.423 1.00 83.12 152 TYR A O 1
ATOM 1192 N N . LEU A 1 153 ? 8.855 -5.008 -18.960 1.00 80.31 153 LEU A N 1
ATOM 1193 C CA . LEU A 1 153 ? 8.219 -5.952 -19.861 1.00 80.31 153 LEU A CA 1
ATOM 1194 C C . LEU A 1 153 ? 8.564 -5.574 -21.296 1.00 80.31 153 LEU A C 1
ATOM 1196 O O . LEU A 1 153 ? 8.187 -4.502 -21.785 1.00 80.31 153 LEU A O 1
ATOM 1200 N N . ASP A 1 154 ? 9.303 -6.454 -21.960 1.00 73.75 154 ASP A N 1
ATOM 1201 C CA . ASP A 1 154 ? 9.619 -6.313 -23.374 1.00 73.75 154 ASP A CA 1
ATOM 1202 C C . ASP A 1 154 ? 8.399 -6.618 -24.262 1.00 73.75 154 ASP A C 1
ATOM 1204 O O . ASP A 1 154 ? 7.403 -7.226 -23.856 1.00 73.75 154 ASP A O 1
ATOM 1208 N N . ALA A 1 155 ? 8.451 -6.143 -25.503 1.00 66.81 155 ALA A N 1
ATOM 1209 C CA . ALA A 1 155 ? 7.392 -6.385 -26.478 1.00 66.81 155 ALA A CA 1
ATOM 1210 C C . ALA A 1 155 ? 7.445 -7.788 -27.118 1.00 66.81 155 ALA A C 1
ATOM 1212 O O . ALA A 1 155 ? 6.573 -8.118 -27.925 1.00 66.81 155 ALA A O 1
ATOM 1213 N N . SER A 1 156 ? 8.460 -8.599 -26.804 1.00 60.94 156 SER A N 1
ATOM 1214 C CA . SER A 1 156 ? 8.862 -9.743 -27.629 1.00 60.94 156 SER A CA 1
ATOM 1215 C C . SER A 1 156 ? 7.968 -10.980 -27.479 1.00 60.94 156 SER A C 1
ATOM 1217 O O . SER A 1 156 ? 7.950 -11.831 -28.366 1.00 60.94 156 SER A O 1
ATOM 1219 N N . ASN A 1 157 ? 7.136 -11.040 -26.433 1.00 55.09 157 ASN A N 1
ATOM 1220 C CA . ASN A 1 157 ? 6.316 -12.218 -26.110 1.00 55.09 157 ASN A CA 1
ATOM 1221 C C . ASN A 1 157 ? 4.830 -12.122 -26.495 1.00 55.09 157 ASN A C 1
ATOM 1223 O O . ASN A 1 157 ? 4.013 -12.949 -26.086 1.00 55.09 157 ASN A O 1
ATOM 1227 N N . GLY A 1 158 ? 4.452 -11.147 -27.325 1.00 55.44 158 GLY A N 1
ATOM 1228 C CA . GLY A 1 158 ? 3.126 -11.110 -27.943 1.00 55.44 158 GLY A CA 1
ATOM 1229 C C . GLY A 1 158 ? 2.988 -12.154 -29.054 1.00 55.44 158 GLY A C 1
ATOM 1230 O O . GLY A 1 158 ? 3.074 -11.815 -30.232 1.00 55.44 158 GLY A O 1
ATOM 1231 N N . ALA A 1 159 ? 2.775 -13.420 -28.695 1.00 50.28 159 ALA A N 1
ATOM 1232 C CA . ALA A 1 159 ? 2.454 -14.492 -29.632 1.00 50.28 159 ALA A CA 1
ATOM 1233 C C . ALA A 1 159 ? 1.175 -14.143 -30.423 1.00 50.28 159 ALA A C 1
ATOM 1235 O O . ALA A 1 159 ? 0.071 -14.296 -29.907 1.00 50.28 159 ALA A O 1
ATOM 1236 N N . GLY A 1 160 ? 1.289 -13.642 -31.660 1.00 53.19 160 GLY A N 1
ATOM 1237 C CA . GLY A 1 160 ? 0.080 -13.439 -32.468 1.00 53.19 160 GLY A CA 1
ATOM 1238 C C . GLY A 1 160 ? 0.163 -12.727 -33.817 1.00 53.19 160 GLY A C 1
ATOM 1239 O O . GLY A 1 160 ? -0.766 -12.898 -34.601 1.00 53.19 160 GLY A O 1
ATOM 1240 N N . GLY A 1 161 ? 1.209 -11.970 -34.170 1.00 50.28 161 GLY A N 1
ATOM 1241 C CA . GLY A 1 161 ? 1.168 -11.312 -35.484 1.00 50.28 161 GLY A CA 1
ATOM 1242 C C . GLY A 1 161 ? 2.356 -10.445 -35.871 1.00 50.28 161 GLY A C 1
ATOM 1243 O O . GLY A 1 161 ? 2.423 -9.290 -35.477 1.00 50.28 161 GLY A O 1
ATOM 1244 N N . GLY A 1 162 ? 3.230 -11.001 -36.716 1.00 50.25 162 GLY A N 1
ATOM 1245 C CA . GLY A 1 162 ? 3.892 -10.375 -37.877 1.00 50.25 162 GLY A CA 1
ATOM 1246 C C . GLY A 1 162 ? 4.777 -9.127 -37.737 1.00 50.25 162 GLY A C 1
ATOM 1247 O O . GLY A 1 162 ? 5.557 -8.874 -38.651 1.00 50.25 162 GLY A O 1
ATOM 1248 N N . ILE A 1 163 ? 4.698 -8.346 -36.660 1.00 50.97 163 ILE A N 1
ATOM 1249 C CA . ILE A 1 163 ? 5.500 -7.131 -36.486 1.00 50.97 163 ILE A CA 1
ATOM 1250 C C . ILE A 1 163 ? 6.709 -7.478 -35.623 1.00 50.97 163 ILE A C 1
ATOM 1252 O O . ILE A 1 163 ? 6.590 -7.709 -34.422 1.00 50.97 163 ILE A O 1
ATOM 1256 N N . VAL A 1 164 ? 7.882 -7.516 -36.255 1.00 58.56 164 VAL A N 1
ATOM 1257 C CA . VAL A 1 164 ? 9.165 -7.682 -35.568 1.00 58.56 164 VAL A CA 1
ATOM 1258 C C . VAL A 1 164 ? 9.480 -6.376 -34.843 1.00 58.56 164 VAL A C 1
ATOM 1260 O O . VAL A 1 164 ? 10.007 -5.434 -35.433 1.00 58.56 164 VAL A O 1
ATOM 1263 N N . ILE A 1 165 ? 9.107 -6.298 -33.568 1.00 58.72 165 ILE A N 1
ATOM 1264 C CA . ILE A 1 165 ? 9.557 -5.224 -32.684 1.00 58.72 165 ILE A CA 1
ATOM 1265 C C . ILE A 1 165 ? 11.009 -5.550 -32.296 1.00 58.72 165 ILE A C 1
ATOM 1267 O O . ILE A 1 165 ? 11.285 -6.702 -31.953 1.00 58.72 165 ILE A O 1
ATOM 1271 N N . PRO A 1 166 ? 11.953 -4.593 -32.373 1.00 61.22 166 PRO A N 1
ATOM 1272 C CA . PRO A 1 166 ? 13.324 -4.818 -31.930 1.00 61.22 166 PRO A CA 1
ATOM 1273 C C . PRO A 1 166 ? 13.347 -5.355 -30.494 1.00 61.22 166 PRO A C 1
ATOM 1275 O O . PRO A 1 166 ? 12.589 -4.876 -29.650 1.00 61.22 166 PRO A O 1
ATOM 1278 N N . ALA A 1 167 ? 14.228 -6.319 -30.217 1.00 57.31 167 ALA A N 1
ATOM 1279 C CA . ALA A 1 167 ? 14.335 -6.992 -28.917 1.00 57.31 167 ALA A CA 1
ATOM 1280 C C . ALA A 1 167 ? 14.616 -6.040 -27.732 1.00 57.31 167 ALA A C 1
ATOM 1282 O O . ALA A 1 167 ? 14.415 -6.417 -26.585 1.00 57.31 167 ALA A O 1
ATOM 1283 N N . ASP A 1 168 ? 15.011 -4.794 -28.009 1.00 61.38 168 ASP A N 1
ATOM 1284 C CA . ASP A 1 168 ? 15.367 -3.788 -27.005 1.00 61.38 168 ASP A CA 1
ATOM 1285 C C . ASP A 1 168 ? 14.212 -2.834 -26.646 1.00 61.38 168 ASP A C 1
ATOM 1287 O O . ASP A 1 168 ? 14.423 -1.820 -25.974 1.00 61.38 168 ASP A O 1
ATOM 1291 N N . PHE A 1 169 ? 12.986 -3.103 -27.110 1.00 67.12 169 PHE A N 1
ATOM 1292 C CA . PHE A 1 169 ? 11.852 -2.225 -26.830 1.00 67.12 169 PHE A CA 1
ATOM 1293 C C . PHE A 1 169 ? 11.114 -2.616 -25.546 1.00 67.12 169 PHE A C 1
ATOM 1295 O O . PHE A 1 169 ? 10.488 -3.676 -25.454 1.00 67.12 169 PHE A O 1
ATOM 1302 N N . ILE A 1 170 ? 11.119 -1.696 -24.581 1.00 71.50 170 ILE A N 1
ATOM 1303 C CA . ILE A 1 170 ? 10.305 -1.793 -23.370 1.00 71.50 170 ILE A CA 1
ATOM 1304 C C . ILE A 1 170 ? 8.873 -1.409 -23.741 1.00 71.50 170 ILE A C 1
ATOM 1306 O O . ILE A 1 170 ? 8.586 -0.256 -24.059 1.00 71.50 170 ILE A O 1
ATOM 1310 N N . LYS A 1 171 ? 7.968 -2.383 -23.691 1.00 81.25 171 LYS A N 1
ATOM 1311 C CA . LYS A 1 171 ? 6.537 -2.167 -23.910 1.00 81.25 171 LYS A CA 1
ATOM 1312 C C . LYS A 1 171 ? 5.884 -1.599 -22.662 1.00 81.25 171 LYS A C 1
ATOM 1314 O O . LYS A 1 171 ? 5.013 -0.734 -22.752 1.00 81.25 171 LYS A O 1
ATOM 1319 N N . GLU A 1 172 ? 6.282 -2.113 -21.504 1.00 86.44 172 GLU A N 1
ATOM 1320 C CA . GLU A 1 172 ? 5.549 -1.864 -20.279 1.00 86.44 172 GLU A CA 1
ATOM 1321 C C . GLU A 1 172 ? 6.448 -1.760 -19.038 1.00 86.44 172 GLU A C 1
ATOM 1323 O O . GLU A 1 172 ? 7.393 -2.514 -18.814 1.00 86.44 172 GLU A O 1
ATOM 1328 N N . ILE A 1 173 ? 6.111 -0.722 -18.282 1.00 89.12 173 ILE A N 1
ATOM 1329 C CA . ILE A 1 173 ? 6.494 -0.304 -16.944 1.00 89.12 173 ILE A CA 1
ATOM 1330 C C . ILE A 1 173 ? 5.718 -0.956 -15.801 1.00 89.12 173 ILE A C 1
ATOM 1332 O O . ILE A 1 173 ? 4.564 -0.560 -15.663 1.00 89.12 173 ILE A O 1
ATOM 1336 N N . GLN A 1 174 ? 6.248 -1.848 -14.966 1.00 92.56 174 GLN A N 1
ATOM 1337 C CA . GLN A 1 174 ? 5.560 -2.200 -13.716 1.00 92.56 174 GLN A CA 1
ATOM 1338 C C . GLN A 1 174 ? 6.396 -1.843 -12.491 1.00 92.56 174 GLN A C 1
ATOM 1340 O O . GLN A 1 174 ? 7.575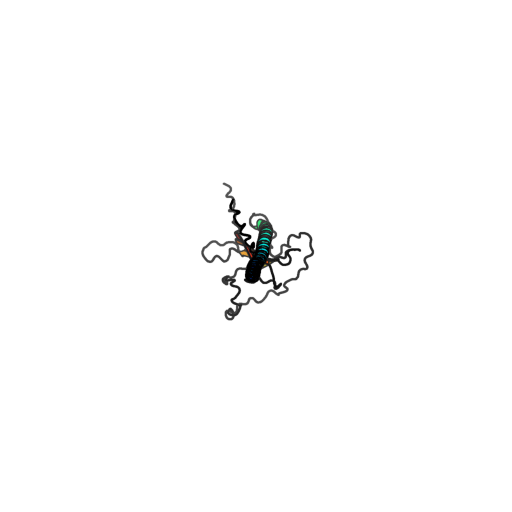 -2.176 -12.410 1.00 92.56 174 GLN A O 1
ATOM 1345 N N . VAL A 1 175 ? 5.776 -1.184 -11.517 1.00 94.06 175 VAL A N 1
ATOM 1346 C CA . VAL A 1 175 ? 6.365 -0.889 -10.210 1.00 94.06 175 VAL A CA 1
ATOM 1347 C C . VAL A 1 175 ? 5.437 -1.440 -9.144 1.00 94.06 175 VAL A C 1
ATOM 1349 O O . VAL A 1 175 ? 4.299 -0.992 -9.015 1.00 94.06 175 VAL A O 1
ATOM 1352 N N . ARG A 1 176 ? 5.930 -2.407 -8.374 1.00 95.19 176 ARG A N 1
ATOM 1353 C CA . ARG A 1 176 ? 5.229 -2.958 -7.216 1.00 95.19 176 ARG A CA 1
ATOM 1354 C C . ARG A 1 176 ? 5.873 -2.432 -5.946 1.00 95.19 176 ARG A C 1
ATOM 1356 O O . ARG A 1 176 ? 7.090 -2.533 -5.797 1.00 95.19 176 ARG A O 1
ATOM 1363 N N . VAL A 1 177 ? 5.062 -1.913 -5.035 1.00 96.69 177 VAL A N 1
ATOM 1364 C CA . VAL A 1 177 ? 5.476 -1.535 -3.682 1.00 96.69 177 VAL A CA 1
ATOM 1365 C C . VAL A 1 177 ? 4.591 -2.261 -2.689 1.00 96.69 177 VAL A C 1
ATOM 1367 O O . VAL A 1 177 ? 3.377 -2.273 -2.865 1.00 96.69 177 VAL A O 1
ATOM 1370 N N . TRP A 1 178 ? 5.184 -2.843 -1.655 1.00 97.31 178 TRP A N 1
ATOM 1371 C CA . TRP A 1 178 ? 4.440 -3.497 -0.582 1.00 97.31 178 TRP A CA 1
ATOM 1372 C C . TRP A 1 178 ? 5.042 -3.176 0.783 1.00 97.31 178 TRP A C 1
ATOM 1374 O O . TRP A 1 178 ? 6.205 -2.772 0.878 1.00 97.31 178 TRP A O 1
ATOM 1384 N N . PHE A 1 179 ? 4.231 -3.291 1.831 1.00 97.31 179 PHE A N 1
ATOM 1385 C CA . PHE A 1 179 ? 4.670 -3.155 3.217 1.00 97.31 179 PHE A CA 1
ATOM 1386 C C . PHE A 1 179 ? 5.070 -4.527 3.768 1.00 97.31 179 PHE A C 1
ATOM 1388 O O . PHE A 1 179 ? 4.199 -5.364 3.971 1.00 97.31 179 PHE A O 1
ATOM 1395 N N . ASP A 1 180 ? 6.362 -4.725 4.019 1.00 96.19 180 ASP A N 1
ATOM 1396 C CA . ASP A 1 180 ? 6.938 -5.985 4.501 1.00 96.19 180 ASP A CA 1
ATOM 1397 C C . ASP A 1 180 ? 6.802 -6.058 6.031 1.00 96.19 180 ASP A C 1
ATOM 1399 O O . ASP A 1 180 ? 7.603 -5.491 6.781 1.00 96.19 180 ASP A O 1
ATOM 1403 N N . GLU A 1 181 ? 5.719 -6.679 6.501 1.00 95.31 181 GLU A N 1
ATOM 1404 C CA . GLU A 1 181 ? 5.345 -6.695 7.920 1.00 95.31 181 GLU A CA 1
ATOM 1405 C C . GLU A 1 181 ? 6.194 -7.682 8.729 1.00 95.31 181 GLU A C 1
ATOM 1407 O O . GLU A 1 181 ? 6.426 -7.475 9.925 1.00 95.31 181 GLU A O 1
ATOM 1412 N N . ASN A 1 182 ? 6.677 -8.743 8.082 1.00 95.69 182 ASN A N 1
ATOM 1413 C CA . ASN A 1 182 ? 7.458 -9.807 8.712 1.00 95.69 182 ASN A CA 1
ATOM 1414 C C . ASN A 1 182 ? 8.963 -9.760 8.367 1.00 95.69 182 ASN A C 1
ATOM 1416 O O . ASN A 1 182 ? 9.722 -10.583 8.885 1.00 95.69 182 ASN A O 1
ATOM 1420 N N . TYR A 1 183 ? 9.402 -8.770 7.583 1.00 94.00 183 TYR A N 1
ATOM 1421 C CA . TYR A 1 183 ? 10.790 -8.531 7.174 1.00 94.00 183 TYR A CA 1
ATOM 1422 C C . TYR A 1 183 ? 11.405 -9.674 6.352 1.00 94.00 183 TYR A C 1
ATOM 1424 O O . TYR A 1 183 ? 12.617 -9.913 6.423 1.00 94.00 183 TYR A O 1
ATOM 1432 N N . ASN A 1 184 ? 10.596 -10.404 5.580 1.00 93.31 184 ASN A N 1
ATOM 1433 C CA . ASN A 1 184 ? 11.063 -11.520 4.753 1.00 93.31 184 ASN A CA 1
ATOM 1434 C C . ASN A 1 184 ? 11.447 -11.094 3.316 1.00 93.31 184 ASN A C 1
ATOM 1436 O O . ASN A 1 184 ? 12.000 -11.908 2.573 1.00 93.31 184 ASN A O 1
ATOM 1440 N N . ASN A 1 185 ? 11.228 -9.828 2.932 1.00 91.31 185 ASN A N 1
ATOM 1441 C CA . ASN A 1 185 ? 11.393 -9.289 1.572 1.00 91.31 185 ASN A CA 1
ATOM 1442 C C . ASN A 1 185 ? 10.592 -10.036 0.482 1.00 91.31 185 ASN A C 1
ATOM 1444 O O . ASN A 1 185 ? 10.952 -10.004 -0.705 1.00 91.31 185 ASN A O 1
ATOM 1448 N N . ILE A 1 186 ? 9.518 -10.711 0.870 1.00 90.25 186 ILE A N 1
ATOM 1449 C CA . ILE A 1 186 ? 8.543 -11.382 0.012 1.00 90.25 186 ILE A CA 1
ATOM 1450 C C . ILE A 1 186 ? 7.239 -10.591 0.140 1.00 90.25 186 ILE A C 1
ATOM 1452 O O . ILE A 1 186 ? 7.003 -9.942 1.146 1.00 90.25 186 ILE A O 1
ATOM 1456 N N . CYS A 1 187 ? 6.448 -10.544 -0.929 1.00 91.44 187 CYS A N 1
ATOM 1457 C CA . CYS A 1 187 ? 5.133 -9.912 -0.899 1.00 91.44 187 CYS A CA 1
ATOM 1458 C C . CYS A 1 187 ? 4.117 -10.989 -0.523 1.00 91.44 187 CYS A C 1
ATOM 1460 O O . CYS A 1 187 ? 3.822 -11.849 -1.358 1.00 91.44 187 CYS A O 1
ATOM 1462 N N . ASP A 1 188 ? 3.615 -10.955 0.707 1.00 93.00 188 ASP A N 1
ATOM 1463 C CA . ASP A 1 188 ? 2.639 -11.930 1.195 1.00 93.00 188 ASP A CA 1
ATOM 1464 C C . ASP A 1 188 ? 1.190 -11.492 0.886 1.00 93.00 188 ASP A C 1
ATOM 1466 O O . ASP A 1 188 ? 0.893 -10.311 0.710 1.00 93.00 188 ASP A O 1
ATOM 1470 N N . SER A 1 189 ? 0.243 -12.439 0.825 1.00 92.94 189 SER A N 1
ATOM 1471 C CA . SER A 1 189 ? -1.161 -12.158 0.451 1.00 92.94 189 SER A CA 1
ATOM 1472 C C . SER A 1 189 ? -1.930 -11.289 1.456 1.00 92.94 189 SER A C 1
ATOM 1474 O O . SER A 1 189 ? -3.033 -10.831 1.167 1.00 92.94 189 SER A O 1
ATOM 1476 N N . ASN A 1 190 ? -1.405 -11.150 2.672 1.00 92.81 190 ASN A N 1
ATOM 1477 C CA . ASN A 1 190 ? -1.973 -10.357 3.762 1.00 92.81 190 ASN A CA 1
ATOM 1478 C C . ASN A 1 190 ? -1.274 -9.001 3.940 1.00 92.81 190 ASN A C 1
ATOM 1480 O O . ASN A 1 190 ? -1.615 -8.268 4.869 1.00 92.81 190 ASN A O 1
ATOM 1484 N N . GLU A 1 191 ? -0.300 -8.680 3.095 1.00 93.06 191 GLU A N 1
ATOM 1485 C CA . GLU A 1 191 ? 0.413 -7.411 3.134 1.00 93.06 191 GLU A CA 1
ATOM 1486 C C . GLU A 1 191 ? -0.246 -6.383 2.219 1.00 93.06 191 GLU A C 1
ATOM 1488 O O . GLU A 1 191 ? -0.866 -6.709 1.209 1.00 93.06 191 GLU A O 1
ATOM 1493 N N . ALA A 1 192 ? -0.117 -5.108 2.583 1.00 93.94 192 ALA A N 1
ATOM 1494 C CA . ALA A 1 192 ? -0.595 -4.020 1.744 1.00 93.94 192 ALA A CA 1
ATOM 1495 C C . ALA A 1 192 ? 0.334 -3.880 0.532 1.00 93.94 192 ALA A C 1
ATOM 1497 O O . ALA A 1 192 ? 1.478 -3.445 0.696 1.00 93.94 192 ALA A O 1
ATOM 1498 N N . ASP A 1 193 ? -0.158 -4.211 -0.662 1.00 95.56 193 ASP A N 1
ATOM 1499 C CA . ASP A 1 193 ? 0.572 -4.084 -1.917 1.00 95.56 193 ASP A CA 1
ATOM 1500 C C . ASP A 1 193 ? -0.126 -3.146 -2.911 1.00 95.56 193 ASP A C 1
ATOM 1502 O O . ASP A 1 193 ? -1.344 -2.975 -2.945 1.00 95.56 193 ASP A O 1
ATOM 1506 N N . VAL A 1 194 ? 0.688 -2.470 -3.717 1.00 96.62 194 VAL A N 1
ATOM 1507 C CA . VAL A 1 194 ? 0.230 -1.601 -4.796 1.00 96.62 194 VAL A CA 1
ATOM 1508 C C . VAL A 1 194 ? 1.081 -1.875 -6.023 1.00 96.62 194 VAL A C 1
ATOM 1510 O O . VAL A 1 194 ? 2.310 -1.779 -5.986 1.00 96.62 194 VAL A O 1
ATOM 1513 N N . LEU A 1 195 ? 0.412 -2.180 -7.133 1.00 95.12 195 LEU A N 1
ATOM 1514 C CA . LEU A 1 195 ? 1.022 -2.356 -8.443 1.00 95.12 195 LEU A CA 1
ATOM 1515 C C . LEU A 1 195 ? 0.634 -1.185 -9.348 1.00 95.12 195 LEU A C 1
ATOM 1517 O O . LEU A 1 195 ? -0.533 -1.013 -9.693 1.00 95.12 195 LEU A O 1
ATOM 1521 N N . TYR A 1 196 ? 1.625 -0.402 -9.763 1.00 94.62 196 TYR A N 1
ATOM 1522 C CA . TYR A 1 196 ? 1.480 0.573 -10.836 1.00 94.62 196 TYR A CA 1
ATOM 1523 C C . TYR A 1 196 ? 1.987 -0.010 -12.143 1.00 94.62 196 TYR A C 1
ATOM 1525 O O . TYR A 1 196 ? 3.083 -0.563 -12.207 1.00 94.62 196 TYR A O 1
ATOM 1533 N N . GLN A 1 197 ? 1.198 0.176 -13.194 1.00 92.75 197 GLN A N 1
ATOM 1534 C CA . GLN A 1 197 ? 1.501 -0.289 -14.537 1.00 92.75 197 GLN A CA 1
ATOM 1535 C C . GLN A 1 197 ? 1.361 0.878 -15.516 1.00 92.75 197 GLN A C 1
ATOM 1537 O O . GLN A 1 197 ? 0.361 1.595 -15.491 1.00 92.75 197 GLN A O 1
ATOM 1542 N N . THR A 1 198 ? 2.354 1.079 -16.383 1.00 89.81 198 THR A N 1
ATOM 1543 C CA . THR A 1 198 ? 2.247 1.997 -17.525 1.00 89.81 198 THR A CA 1
ATOM 1544 C C . THR A 1 198 ? 2.678 1.305 -18.801 1.00 89.81 198 THR A C 1
ATOM 1546 O O . THR A 1 198 ? 3.697 0.616 -18.833 1.00 89.81 198 THR A O 1
ATOM 1549 N N . ALA A 1 199 ? 1.947 1.550 -19.880 1.00 86.31 199 ALA A N 1
ATOM 1550 C CA . ALA A 1 199 ? 2.393 1.195 -21.215 1.00 86.31 199 ALA A CA 1
ATOM 1551 C C . ALA A 1 199 ? 3.199 2.358 -21.804 1.00 86.31 199 ALA A C 1
ATOM 1553 O O . ALA A 1 199 ? 2.756 3.509 -21.794 1.00 86.31 199 ALA A O 1
ATOM 1554 N N . LEU A 1 200 ? 4.373 2.060 -22.354 1.00 80.38 200 LEU A N 1
ATOM 1555 C CA . LEU A 1 200 ? 5.120 3.026 -23.146 1.00 80.38 200 LEU A CA 1
ATOM 1556 C C . LEU A 1 200 ? 4.533 3.029 -24.557 1.00 80.38 200 LEU A C 1
ATOM 1558 O O . LEU A 1 200 ? 4.608 2.043 -25.290 1.00 80.38 200 LEU A O 1
ATOM 1562 N N . THR A 1 201 ? 3.909 4.141 -24.940 1.00 68.25 201 THR A N 1
ATOM 1563 C CA . THR A 1 201 ? 3.421 4.307 -26.311 1.00 68.25 201 THR A CA 1
ATOM 1564 C C . THR A 1 201 ? 4.574 4.726 -27.212 1.00 68.25 201 THR A C 1
ATOM 1566 O O . THR A 1 201 ? 5.307 5.676 -26.928 1.00 68.25 201 THR A O 1
ATOM 1569 N N . TYR A 1 202 ? 4.746 4.005 -28.318 1.00 63.22 202 TYR A N 1
ATOM 1570 C CA . TYR A 1 202 ? 5.676 4.408 -29.361 1.00 63.22 202 TYR A CA 1
ATOM 1571 C C . TYR A 1 202 ? 5.166 5.695 -30.007 1.00 63.22 202 TYR A C 1
ATOM 1573 O O . TYR A 1 202 ? 4.069 5.726 -30.575 1.00 63.22 202 TYR A O 1
ATOM 1581 N N . ARG A 1 203 ? 5.960 6.767 -29.953 1.00 55.91 203 ARG A N 1
ATOM 1582 C CA . ARG A 1 203 ? 5.695 7.928 -30.797 1.00 55.91 203 ARG A CA 1
ATOM 1583 C C . ARG A 1 203 ? 6.106 7.542 -32.213 1.00 55.91 203 ARG A C 1
ATOM 1585 O O . ARG A 1 203 ? 7.297 7.399 -32.476 1.00 55.91 203 ARG A O 1
ATOM 1592 N N . SER A 1 204 ? 5.129 7.371 -33.109 1.00 50.09 204 SER A N 1
ATOM 1593 C CA . SER A 1 204 ? 5.417 7.238 -34.542 1.00 50.09 204 SER A CA 1
ATOM 1594 C C . SER A 1 204 ? 6.374 8.363 -34.944 1.00 50.09 204 SER A C 1
ATOM 1596 O O . SER A 1 204 ? 6.131 9.505 -34.529 1.00 50.09 204 SER A O 1
ATOM 1598 N N . PRO A 1 205 ? 7.440 8.086 -35.720 1.00 55.38 205 PRO A N 1
ATOM 1599 C CA . PRO A 1 205 ? 8.280 9.145 -36.251 1.00 55.38 205 PRO A CA 1
ATOM 1600 C C . PRO A 1 205 ? 7.357 10.149 -36.935 1.00 55.38 205 PRO A C 1
ATOM 1602 O O . PRO A 1 205 ? 6.431 9.757 -37.653 1.00 55.38 205 PRO A O 1
ATOM 1605 N N . ALA A 1 206 ? 7.540 11.432 -36.621 1.00 56.28 206 ALA A N 1
ATOM 1606 C CA . ALA A 1 206 ? 6.814 12.485 -37.302 1.00 56.28 206 ALA A CA 1
ATOM 1607 C C . ALA A 1 206 ? 7.150 12.341 -38.787 1.00 56.28 206 ALA A C 1
ATOM 1609 O O . ALA A 1 206 ? 8.301 12.518 -39.186 1.00 56.28 206 ALA A O 1
ATOM 1610 N N . TRP A 1 207 ? 6.167 11.932 -39.586 1.00 50.31 207 TRP A N 1
ATOM 1611 C CA . TRP A 1 207 ? 6.279 11.993 -41.030 1.00 50.31 207 TRP A CA 1
ATOM 1612 C C . TRP A 1 207 ? 6.391 13.479 -41.359 1.00 50.31 207 TRP A C 1
ATOM 1614 O O . TRP A 1 207 ? 5.405 14.209 -41.283 1.00 50.31 207 TRP A O 1
ATOM 1624 N N . ASN A 1 208 ? 7.618 13.945 -41.590 1.00 51.91 208 ASN A N 1
ATOM 1625 C CA . ASN A 1 208 ? 7.863 15.276 -42.122 1.00 51.91 208 ASN A CA 1
ATOM 1626 C C . ASN A 1 208 ? 7.250 15.290 -43.529 1.00 51.91 208 ASN A C 1
ATOM 1628 O O . ASN A 1 208 ? 7.838 14.724 -44.451 1.00 51.91 208 ASN A O 1
ATOM 1632 N N . PHE A 1 209 ? 6.043 15.844 -43.647 1.00 47.22 209 PHE A N 1
ATOM 1633 C CA . PHE A 1 209 ? 5.411 16.201 -44.916 1.00 47.22 209 PHE A CA 1
ATOM 1634 C C . PHE A 1 209 ? 5.831 17.613 -45.320 1.00 47.22 209 PHE A C 1
ATOM 1636 O O . PHE A 1 209 ? 5.918 18.475 -44.413 1.00 47.22 209 PHE A O 1
#

Secondary structure (DSSP, 8-state):
--PPP---------PPPHHHHHHHHHHHHHHHHHHHHHHHHHHHHHHHHHHHHHHHHHHHHHHHHHHHHHHHHHSSS---S-TTTSPP---S-----------S------TT--S-S-TTS------S----EEEEEEPPTT-TTEEEEEEEEESTT-TTS-----TT-EEEEEEEEEE-SSSSSS--TTS-EEEEEEE----------

Sequence (209 aa):
MKESPDSNRPRARGGFTIIELVVVVFMLLIIVLTIMYSVERSLRTSNELYRMTTATFLAQRKMEEVMARASCYTTAGQCPLNLAKAPPLQPYYDFKESFCSHPPGYCAASYGAMAACNADCACEWNAGACTNYDRACEFPAPFEQFKCRVYYLDASNGAGGGIVIPADFIKEIQVRVWFDENYNNICDSNEADVLYQTALTYRSPAWNF

Radius of gyration: 33.2 Å; chains: 1; bounding box: 96×58×106 Å

Foldseek 3Di:
DDDDDDPPDPPPPPDDDPVNVVVVVVVVVVVVVVVVVVVVVVVVVVVLVVQQVVLVVVQVVVLVLVVVLCVCVQDPDDDPPPPVPPPRPDPDDDDPDPDPPDDPDDPPDDPPPPPDPDPQPPPPPPPQDFPWPWDKDADDPPCRQKTKIKTFGFPCRPPDDDDPDDRPDGQKIKMKIWGNPPPPSDHHPPTNMDIDMDGDDRDDPPPPD

pLDDT: mean 71.66, std 23.6, range [29.58, 98.56]